Protein AF-A0A812Q969-F1 (afdb_monomer)

Secondary structure (DSSP, 8-state):
---HHHHHHHHHHHTTTS-HHHHHHHHHHHHTTTSHHHHHHHHHHHHHHT-TT-GGGTGGGTSPPP-----HHHHHHHHHHHHHHHHHHHHHHHH-HHHHHHHHHHHHHHHT-SSHHHHHHHHHHHHHHHHHHHHHS-HHHHHHHHHHHHHHHHHS-HHHHHHHHHHHTT--SS--GGGHHHHHHHHHHHTSTTS-HHHHHHHHHHHHHHHHH-GGGHHHHHHHHHHHHHHS-TTTHHHHHHHHHHHHHHHHHHHHHHHHHHHHHHHHHHHHHH-TTTSHHHHTTS--

pLDDT: mean 76.42, std 19.06, range [29.98, 97.56]

Mean predicted aligned error: 11.68 Å

Sequence (288 aa):
MVSLGDVFGLGNMMYSYLSAHECAAVRAACRDSHDYLHTKALVEYLITLMQLSRPEMCSAAGAPCANEGGDSYQLQAAEAGLRSFVYGIKVWHKAWPGAMVAVVERFRADSMHMQQAIAKNARRTLTILAGYCFKNASKSVRHLLVPDTLHWLQNGEEDLRVQVCEALSKCGRHLLGRFNNACVEALLEACGSNHSVPCRIQALKALKVFAAADLGFYHVLRPQLTELYDSCAREVAPVISRMIGELDWLKIERATAHSMAQSFFSNCEKILAADPLKACSHIELERV

Structure (mmCIF, N/CA/C/O backbone):
data_AF-A0A812Q969-F1
#
_entry.id   AF-A0A812Q969-F1
#
loop_
_atom_site.group_PDB
_atom_site.id
_atom_site.type_symbol
_atom_site.label_atom_id
_atom_site.label_alt_id
_atom_site.label_comp_id
_atom_site.label_asym_id
_atom_site.label_entity_id
_atom_site.label_seq_id
_atom_site.pdbx_PDB_ins_code
_atom_site.Cartn_x
_atom_site.Cartn_y
_atom_site.Cartn_z
_atom_site.occupancy
_atom_site.B_iso_or_equiv
_atom_site.auth_seq_id
_atom_site.auth_comp_id
_atom_site.auth_asym_id
_atom_site.auth_atom_id
_atom_site.pdbx_PDB_model_num
ATOM 1 N N . MET A 1 1 ? -14.185 13.544 -17.436 1.00 34.56 1 MET A N 1
ATOM 2 C CA . MET A 1 1 ? -13.456 13.407 -18.715 1.00 34.56 1 MET A CA 1
ATOM 3 C C . MET A 1 1 ? -11.993 13.706 -18.456 1.00 34.56 1 MET A C 1
ATOM 5 O O . MET A 1 1 ? -11.722 14.720 -17.831 1.00 34.56 1 MET A O 1
ATOM 9 N N . VAL A 1 2 ? -11.084 12.815 -18.854 1.00 39.09 2 VAL A N 1
ATOM 10 C CA . VAL A 1 2 ? -9.645 13.125 -18.931 1.00 39.09 2 VAL A CA 1
ATOM 11 C C . VAL A 1 2 ? -9.439 13.861 -20.252 1.00 39.09 2 VAL A C 1
ATOM 13 O O . VAL A 1 2 ? -9.970 13.411 -21.269 1.00 39.09 2 VAL A O 1
ATOM 16 N N . SER A 1 3 ? -8.766 15.011 -20.240 1.00 38.41 3 SER A N 1
ATOM 17 C CA . SER A 1 3 ? -8.513 15.761 -21.470 1.00 38.41 3 SER A CA 1
ATOM 18 C C . SER A 1 3 ? -7.441 15.037 -22.281 1.00 38.41 3 SER A C 1
ATOM 20 O O . SER A 1 3 ? -6.463 14.554 -21.716 1.00 38.41 3 SER A O 1
ATOM 22 N N . LEU A 1 4 ? -7.565 15.003 -23.610 1.00 39.91 4 LEU A N 1
ATOM 23 C CA . LEU A 1 4 ? -6.460 14.590 -24.487 1.00 39.91 4 LEU A CA 1
ATOM 24 C C . LEU A 1 4 ? -5.186 15.403 -24.187 1.00 39.91 4 LEU A C 1
ATOM 26 O O . LEU A 1 4 ? -4.084 14.872 -24.268 1.00 39.91 4 LEU A O 1
ATOM 30 N N . GLY A 1 5 ? -5.333 16.654 -23.733 1.00 41.19 5 GLY A N 1
ATOM 31 C CA . GLY A 1 5 ? -4.227 17.483 -23.252 1.00 41.19 5 GLY A CA 1
ATOM 32 C C . GLY A 1 5 ? -3.467 16.899 -22.054 1.00 41.19 5 GLY A C 1
ATOM 33 O O . GLY A 1 5 ? -2.268 17.133 -21.948 1.00 41.19 5 GLY A O 1
ATOM 34 N N . ASP A 1 6 ? -4.107 16.085 -21.207 1.00 46.03 6 ASP A N 1
ATOM 35 C CA . ASP A 1 6 ? -3.437 15.394 -20.095 1.00 46.03 6 ASP A CA 1
ATOM 36 C C . ASP A 1 6 ? -2.568 14.233 -20.610 1.00 46.03 6 ASP A C 1
ATOM 38 O O . ASP A 1 6 ? -1.499 13.961 -20.075 1.00 46.03 6 ASP A O 1
ATOM 42 N N . VAL A 1 7 ? -2.985 13.569 -21.694 1.00 46.53 7 VAL A N 1
ATOM 43 C CA . VAL A 1 7 ? -2.210 12.504 -22.356 1.00 46.53 7 VAL A CA 1
ATOM 44 C C . VAL A 1 7 ? -1.040 13.104 -23.148 1.00 46.53 7 VAL A C 1
ATOM 46 O O . VAL A 1 7 ? 0.094 12.646 -23.020 1.00 46.53 7 VAL A O 1
ATOM 49 N N . PHE A 1 8 ? -1.277 14.175 -23.913 1.00 47.75 8 PHE A N 1
ATOM 50 C CA . PHE A 1 8 ? -0.234 14.888 -24.666 1.00 47.75 8 PHE A CA 1
ATOM 51 C C . PHE A 1 8 ? 0.722 15.694 -23.768 1.00 47.75 8 PHE A C 1
ATOM 53 O O . PHE A 1 8 ? 1.862 15.964 -24.155 1.00 47.75 8 PHE A O 1
ATOM 60 N N . GLY A 1 9 ? 0.297 16.023 -22.544 1.00 49.44 9 GLY A N 1
ATOM 61 C CA . GLY A 1 9 ? 1.122 16.647 -21.513 1.00 49.44 9 GLY A CA 1
ATOM 62 C C . GLY A 1 9 ? 2.341 15.810 -21.116 1.00 49.44 9 GLY A C 1
ATOM 63 O O . GLY A 1 9 ? 3.373 16.393 -20.787 1.00 49.44 9 GLY A O 1
ATOM 64 N N . LEU A 1 10 ? 2.278 14.473 -21.237 1.00 51.22 10 LEU A N 1
ATOM 65 C CA . LEU A 1 10 ? 3.444 13.597 -21.045 1.00 51.22 10 LEU A CA 1
ATOM 66 C C . LEU A 1 10 ? 4.568 13.931 -22.022 1.00 51.22 10 LEU A C 1
ATOM 68 O O . LEU A 1 10 ? 5.704 14.120 -21.602 1.00 51.22 10 LEU A O 1
ATOM 72 N N . GLY A 1 11 ? 4.249 14.046 -23.315 1.00 49.84 11 GLY A N 1
ATOM 73 C CA . GLY A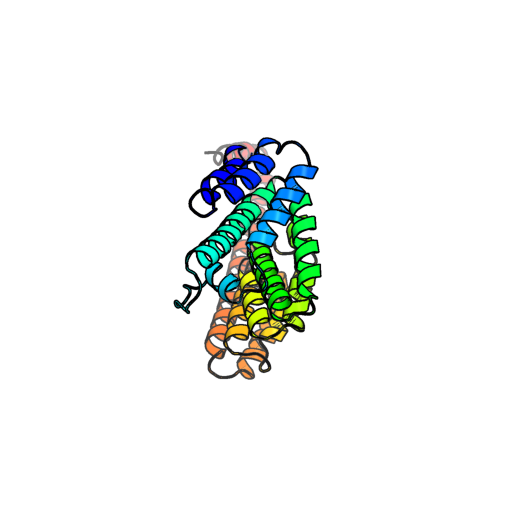 1 11 ? 5.242 14.375 -24.337 1.00 49.84 11 GLY A CA 1
ATOM 74 C C . GLY A 1 11 ? 5.909 15.721 -24.057 1.00 49.84 11 GLY A C 1
ATOM 75 O O . GLY A 1 11 ? 7.127 15.838 -24.161 1.00 49.84 11 GLY A O 1
ATOM 76 N N . ASN A 1 12 ? 5.124 16.708 -23.610 1.00 50.62 12 ASN A N 1
ATOM 77 C CA . ASN A 1 12 ? 5.631 18.028 -23.238 1.00 50.62 12 ASN A CA 1
ATOM 78 C C . ASN A 1 12 ? 6.518 18.013 -21.985 1.00 50.62 12 ASN A C 1
ATOM 80 O O . ASN A 1 12 ? 7.533 18.703 -21.957 1.00 50.62 12 ASN A O 1
ATOM 84 N N . MET A 1 13 ? 6.165 17.211 -20.978 1.00 51.50 13 MET A N 1
ATOM 85 C CA . MET A 1 13 ? 6.946 17.054 -19.746 1.00 51.50 13 MET A CA 1
ATOM 86 C C . MET A 1 13 ? 8.267 16.303 -19.986 1.00 51.50 13 MET A C 1
ATOM 88 O O . MET A 1 13 ? 9.247 16.541 -19.286 1.00 51.50 13 MET A O 1
ATOM 92 N N . MET A 1 14 ? 8.307 15.427 -20.992 1.00 46.66 14 MET A N 1
ATOM 93 C CA . MET A 1 14 ? 9.495 14.662 -21.373 1.00 46.66 14 MET A CA 1
ATOM 94 C C . MET A 1 14 ? 10.504 15.464 -22.210 1.00 46.66 14 MET A C 1
ATOM 96 O O . MET A 1 14 ? 11.697 15.176 -22.140 1.00 46.66 14 MET A O 1
ATOM 100 N N . TYR A 1 15 ? 10.078 16.485 -22.970 1.00 52.38 15 TYR A N 1
ATOM 101 C CA . TYR A 1 15 ? 10.975 17.219 -23.884 1.00 52.38 15 TYR A CA 1
ATOM 102 C C . TYR A 1 15 ? 12.162 17.901 -23.218 1.00 52.38 15 TYR A C 1
ATOM 104 O O . TYR A 1 15 ? 13.197 18.054 -23.855 1.00 52.38 15 TYR A O 1
ATOM 112 N N . SER A 1 16 ? 12.024 18.334 -21.968 1.00 44.81 16 SER A N 1
ATOM 113 C CA . SER A 1 16 ? 13.109 19.006 -21.249 1.00 44.81 16 SER A CA 1
ATOM 114 C C . SER A 1 16 ? 14.213 18.057 -20.781 1.00 44.81 16 SER A C 1
ATOM 116 O O . SER A 1 16 ? 15.227 18.532 -20.281 1.00 44.81 16 SER A O 1
ATOM 118 N N . TYR A 1 17 ? 14.024 16.741 -20.915 1.00 44.62 17 TYR A N 1
ATOM 119 C CA . TYR A 1 17 ? 14.891 15.740 -20.289 1.00 44.62 17 TYR A CA 1
ATOM 120 C C . TYR A 1 17 ? 15.289 14.575 -21.202 1.00 44.62 17 TYR A C 1
ATOM 122 O O . TYR A 1 17 ? 16.029 13.691 -20.780 1.00 44.62 17 TYR A O 1
ATOM 130 N N . LEU A 1 18 ? 14.790 14.554 -22.435 1.00 44.31 18 LEU A N 1
ATOM 131 C CA . LEU A 1 18 ? 15.124 13.553 -23.439 1.00 44.31 18 LEU A CA 1
ATOM 132 C C . LEU A 1 18 ? 16.049 14.160 -24.493 1.00 44.31 18 LEU A C 1
ATOM 134 O O . LEU A 1 18 ? 15.881 15.313 -24.894 1.00 44.31 18 LEU A O 1
ATOM 138 N N . SER A 1 19 ? 16.985 13.369 -25.012 1.00 50.47 19 SER A N 1
ATOM 139 C CA . SER A 1 19 ? 17.744 13.760 -26.200 1.00 50.47 19 SER A CA 1
ATOM 140 C C . SER A 1 19 ? 16.811 13.971 -27.403 1.00 50.47 19 SER A C 1
ATOM 142 O O . SER A 1 19 ? 15.683 13.469 -27.449 1.00 50.47 19 SER A O 1
ATOM 144 N N . ALA A 1 20 ? 17.269 14.700 -28.424 1.00 45.19 20 ALA A N 1
ATOM 145 C CA . ALA A 1 20 ? 16.462 14.984 -29.616 1.00 45.19 20 ALA A CA 1
ATOM 146 C C . ALA A 1 20 ? 15.946 13.708 -30.322 1.00 45.19 20 ALA A C 1
ATOM 148 O O . ALA A 1 20 ? 14.838 13.708 -30.860 1.00 45.19 20 ALA A O 1
ATOM 149 N N . HIS A 1 21 ? 16.711 12.609 -30.272 1.00 45.88 21 HIS A N 1
ATOM 150 C CA . HIS A 1 21 ? 16.315 11.310 -30.824 1.00 45.88 21 HIS A CA 1
ATOM 151 C C . HIS A 1 21 ? 15.217 10.637 -29.981 1.00 45.88 21 HIS A C 1
ATOM 153 O O . HIS A 1 21 ? 14.242 10.111 -30.523 1.00 45.88 21 HIS A O 1
ATOM 159 N N . GLU A 1 22 ? 15.345 10.669 -28.659 1.00 47.09 22 GLU A N 1
ATOM 160 C CA . GLU A 1 22 ? 14.367 10.115 -27.719 1.00 47.09 22 GLU A CA 1
ATOM 161 C C . GLU A 1 22 ? 13.042 10.890 -27.777 1.00 47.09 22 GLU A C 1
ATOM 163 O O . GLU A 1 22 ? 11.960 10.305 -27.844 1.00 47.09 22 GLU A O 1
ATOM 168 N N . CYS A 1 23 ? 13.124 12.217 -27.907 1.00 50.50 23 CYS A N 1
ATOM 169 C CA . CYS A 1 23 ? 11.979 13.087 -28.159 1.00 50.50 23 CYS A CA 1
ATOM 170 C C . CYS A 1 23 ? 11.228 12.721 -29.445 1.00 50.50 23 CYS A C 1
ATOM 172 O O . CYS A 1 23 ? 10.002 12.813 -29.478 1.00 50.50 23 CYS A O 1
ATOM 174 N N . ALA A 1 24 ? 11.937 12.341 -30.513 1.00 48.69 24 ALA A N 1
ATOM 175 C CA . ALA A 1 24 ? 11.324 11.973 -31.788 1.00 48.69 24 ALA A CA 1
ATOM 176 C C . ALA A 1 24 ? 10.555 10.645 -31.694 1.00 48.69 24 ALA A C 1
ATOM 178 O O . ALA A 1 24 ? 9.444 10.551 -32.215 1.00 48.69 24 ALA A O 1
ATOM 179 N N . ALA A 1 25 ? 11.095 9.660 -30.970 1.00 52.50 25 ALA A N 1
ATOM 180 C CA . ALA A 1 25 ? 10.427 8.382 -30.725 1.00 52.50 25 ALA A CA 1
ATOM 181 C C . ALA A 1 25 ? 9.169 8.548 -29.851 1.00 52.50 25 ALA A C 1
ATOM 183 O O . ALA A 1 25 ? 8.109 8.024 -30.193 1.00 52.50 25 ALA A O 1
ATOM 184 N N . VAL A 1 26 ? 9.244 9.355 -28.783 1.00 52.50 26 VAL A N 1
ATOM 185 C CA . VAL A 1 26 ? 8.075 9.699 -27.949 1.00 52.50 26 VAL A CA 1
ATOM 186 C C . VAL A 1 26 ? 7.038 10.489 -28.740 1.00 52.50 26 VAL A C 1
ATOM 188 O O . VAL A 1 26 ? 5.848 10.197 -28.657 1.00 52.50 26 VAL A O 1
ATOM 191 N N . ARG A 1 27 ? 7.466 11.466 -29.552 1.00 51.72 27 ARG A N 1
ATOM 192 C CA . ARG A 1 27 ? 6.581 12.218 -30.461 1.00 51.72 27 ARG A CA 1
ATOM 193 C C . ARG A 1 27 ? 5.828 11.300 -31.408 1.00 51.72 27 ARG A C 1
ATOM 195 O O . ARG A 1 27 ? 4.627 11.485 -31.577 1.00 51.72 27 ARG A O 1
ATOM 202 N N . ALA A 1 28 ? 6.532 10.354 -32.022 1.00 54.53 28 ALA A N 1
ATOM 203 C CA . ALA A 1 28 ? 5.946 9.398 -32.949 1.00 54.53 28 ALA A CA 1
ATOM 204 C C . ALA A 1 28 ? 4.932 8.491 -32.237 1.00 54.53 28 ALA A C 1
ATOM 206 O O . ALA A 1 28 ? 3.801 8.378 -32.692 1.00 54.53 28 ALA A O 1
ATOM 207 N N . ALA A 1 29 ? 5.281 7.940 -31.070 1.00 53.59 29 ALA A N 1
ATOM 208 C CA . ALA A 1 29 ? 4.379 7.084 -30.297 1.00 53.59 29 ALA A CA 1
ATOM 209 C C . ALA A 1 29 ? 3.139 7.825 -29.754 1.00 53.59 29 ALA A C 1
ATOM 211 O O . ALA A 1 29 ? 2.066 7.237 -29.643 1.00 53.59 29 ALA A O 1
ATOM 212 N N . CYS A 1 30 ? 3.263 9.115 -29.422 1.00 51.53 30 CYS A N 1
ATOM 213 C CA . CYS A 1 30 ? 2.156 9.920 -28.900 1.00 51.53 30 CYS A CA 1
ATOM 214 C C . CYS A 1 30 ? 1.230 10.483 -29.994 1.00 51.53 30 CYS A C 1
ATOM 216 O O . CYS A 1 30 ? 0.049 10.699 -29.712 1.00 51.53 30 CYS A O 1
ATOM 218 N N . ARG A 1 31 ? 1.728 10.738 -31.217 1.00 50.62 31 ARG A N 1
ATOM 219 C CA . ARG A 1 31 ? 0.932 11.315 -32.323 1.00 50.62 31 ARG A CA 1
ATOM 220 C C . ARG A 1 31 ? -0.234 10.426 -32.755 1.00 50.62 31 ARG A C 1
ATOM 222 O O . ARG A 1 31 ? -1.304 10.961 -33.019 1.00 50.62 31 ARG A O 1
ATOM 229 N N . ASP A 1 32 ? -0.055 9.109 -32.718 1.00 50.50 32 ASP A N 1
ATOM 230 C CA . ASP A 1 32 ? -1.024 8.136 -33.244 1.00 50.50 32 ASP A CA 1
ATOM 231 C C . ASP A 1 32 ? -1.818 7.426 -32.127 1.00 50.50 32 ASP A C 1
ATOM 233 O O . ASP A 1 32 ? -2.267 6.290 -32.261 1.00 50.50 32 ASP A O 1
ATOM 237 N N . SER A 1 33 ? -2.012 8.105 -30.990 1.00 49.19 33 SER A N 1
ATOM 238 C CA . SER A 1 33 ? -2.569 7.570 -29.730 1.00 49.19 33 SER A CA 1
ATOM 239 C C . SER A 1 33 ? -4.035 7.091 -29.771 1.00 49.19 33 SER A C 1
ATOM 241 O O . SER A 1 33 ? -4.619 6.803 -28.724 1.00 49.19 33 SER A O 1
ATOM 243 N N . HIS A 1 34 ? -4.623 6.958 -30.962 1.00 46.78 34 HIS A N 1
ATOM 244 C CA . HIS A 1 34 ? -5.925 6.329 -31.172 1.00 46.78 34 HIS A CA 1
ATOM 245 C C . HIS A 1 34 ? -5.851 4.795 -31.281 1.00 46.78 34 HIS A C 1
ATOM 247 O O . HIS A 1 34 ? -6.854 4.146 -30.985 1.00 46.78 34 HIS A O 1
ATOM 253 N N . ASP A 1 35 ? -4.683 4.211 -31.592 1.00 51.31 35 ASP A N 1
ATOM 254 C CA . ASP A 1 35 ? -4.527 2.755 -31.722 1.00 51.31 35 ASP A CA 1
ATOM 255 C C . ASP A 1 35 ? -3.804 2.100 -30.530 1.00 51.31 35 ASP A C 1
ATOM 257 O O . ASP A 1 35 ? -2.743 2.532 -30.071 1.00 51.31 35 ASP A O 1
ATOM 261 N N . TYR A 1 36 ? -4.356 0.969 -30.076 1.00 49.16 36 TYR A N 1
ATOM 262 C CA . TYR A 1 36 ? -3.865 0.131 -28.968 1.00 49.16 36 TYR A CA 1
ATOM 263 C C . TYR A 1 36 ? -2.378 -0.270 -29.098 1.00 49.16 36 TYR A C 1
ATOM 265 O O . TYR A 1 36 ? -1.679 -0.439 -28.095 1.00 49.16 36 TYR A O 1
ATOM 273 N N . LEU A 1 37 ? -1.874 -0.388 -30.333 1.00 46.31 37 LEU A N 1
ATOM 274 C CA . LEU A 1 37 ? -0.495 -0.780 -30.635 1.00 46.31 37 LEU A CA 1
ATOM 275 C C . LEU A 1 37 ? 0.532 0.287 -30.201 1.00 46.31 37 LEU A C 1
ATOM 277 O O . LEU A 1 37 ? 1.590 -0.054 -29.668 1.00 46.31 37 LEU A O 1
ATOM 281 N N . HIS A 1 38 ? 0.207 1.576 -30.358 1.00 59.03 38 HIS A N 1
ATOM 282 C CA . HIS A 1 38 ? 1.107 2.685 -30.012 1.00 59.03 38 HIS A CA 1
ATOM 283 C C . HIS A 1 38 ? 1.212 2.896 -28.498 1.00 59.03 38 HIS A C 1
ATOM 285 O O . HIS A 1 38 ? 2.269 3.266 -27.987 1.00 59.03 38 HIS A O 1
ATOM 291 N N . THR A 1 39 ? 0.151 2.578 -27.750 1.00 58.66 39 THR A N 1
ATOM 292 C CA . THR A 1 39 ? 0.150 2.656 -26.283 1.00 58.66 39 THR A CA 1
ATOM 293 C C . THR A 1 39 ? 1.093 1.634 -25.654 1.00 58.66 39 THR A C 1
ATOM 295 O O . THR A 1 39 ? 1.824 1.969 -24.722 1.00 58.66 39 THR A O 1
ATOM 298 N N . LYS A 1 40 ? 1.117 0.399 -26.170 1.00 63.44 40 LYS A N 1
ATOM 299 C CA . LYS A 1 40 ? 2.041 -0.638 -25.693 1.00 63.44 40 LYS A CA 1
ATOM 300 C C . LYS A 1 40 ? 3.496 -0.234 -25.942 1.00 63.44 40 LYS A C 1
ATOM 302 O O . LYS A 1 40 ? 4.300 -0.296 -25.018 1.00 63.44 40 LYS A O 1
ATOM 307 N N . ALA A 1 41 ? 3.799 0.263 -27.141 1.00 63.78 41 ALA A N 1
ATOM 308 C CA . ALA A 1 41 ? 5.135 0.742 -27.490 1.00 63.78 41 ALA A CA 1
ATOM 309 C C . ALA A 1 41 ? 5.584 1.927 -26.614 1.00 63.78 41 ALA A C 1
ATOM 311 O O . ALA A 1 41 ? 6.725 1.958 -26.162 1.00 63.78 41 ALA A O 1
ATOM 312 N N . LEU A 1 42 ? 4.686 2.874 -26.311 1.00 66.12 42 LEU A N 1
ATOM 313 C CA . LEU A 1 42 ? 4.984 3.992 -25.410 1.00 66.12 42 LEU A CA 1
ATOM 314 C C . LEU A 1 42 ? 5.278 3.514 -23.981 1.00 66.12 42 LEU A C 1
ATOM 316 O O . LEU A 1 42 ? 6.235 3.974 -23.362 1.00 66.12 42 LEU A O 1
ATOM 320 N N . VAL A 1 43 ? 4.473 2.589 -23.456 1.00 66.88 43 VAL A N 1
ATOM 321 C CA . VAL A 1 43 ? 4.699 1.990 -22.134 1.00 66.88 43 VAL A CA 1
ATOM 322 C C . VAL A 1 43 ? 6.044 1.260 -22.091 1.00 66.88 43 VAL A C 1
ATOM 324 O O . VAL A 1 43 ? 6.826 1.484 -21.170 1.00 66.88 43 VAL A O 1
ATOM 327 N N . GLU A 1 44 ? 6.343 0.428 -23.089 1.00 68.44 44 GLU A N 1
ATOM 328 C CA . GLU A 1 44 ? 7.614 -0.303 -23.187 1.00 68.44 44 GLU A CA 1
ATOM 329 C C . GLU A 1 44 ? 8.817 0.643 -23.274 1.00 68.44 44 GLU A C 1
ATOM 331 O O . GLU A 1 44 ? 9.835 0.436 -22.606 1.00 68.44 44 GLU A O 1
ATOM 336 N N . TYR A 1 45 ? 8.679 1.719 -24.044 1.00 68.00 45 TYR A N 1
ATOM 337 C CA . TYR A 1 45 ? 9.694 2.753 -24.162 1.00 68.00 45 TYR A CA 1
ATOM 338 C C . TYR A 1 45 ? 9.944 3.471 -22.827 1.00 68.00 45 TYR A C 1
ATOM 340 O O . TYR A 1 45 ? 11.092 3.608 -22.406 1.00 68.00 45 TYR A O 1
ATOM 348 N N . LEU A 1 46 ? 8.885 3.860 -22.109 1.00 67.56 46 LEU A N 1
ATOM 349 C CA . LEU A 1 46 ? 9.002 4.479 -20.784 1.00 67.56 46 LEU A CA 1
ATOM 350 C C . LEU A 1 46 ? 9.668 3.545 -19.767 1.00 67.56 46 LEU A C 1
ATOM 352 O O . LEU A 1 46 ? 10.527 3.986 -19.009 1.00 67.56 46 LEU A O 1
ATOM 356 N N . ILE A 1 47 ? 9.326 2.254 -19.781 1.00 70.19 47 ILE A N 1
ATOM 357 C CA . ILE A 1 47 ? 9.962 1.248 -18.917 1.00 70.19 47 ILE A CA 1
ATOM 358 C C . ILE A 1 47 ? 11.448 1.088 -19.268 1.00 70.19 47 ILE A C 1
ATOM 360 O O . ILE A 1 47 ? 12.282 0.940 -18.378 1.00 70.19 47 ILE A O 1
ATOM 364 N N . THR A 1 48 ? 11.806 1.175 -20.548 1.00 71.50 48 THR A N 1
ATOM 365 C CA . THR A 1 48 ? 13.208 1.121 -20.985 1.00 71.50 48 THR A CA 1
ATOM 366 C C . THR A 1 48 ? 13.990 2.347 -20.509 1.00 71.50 48 THR A C 1
ATOM 368 O O . THR A 1 48 ? 15.107 2.209 -20.008 1.00 71.50 48 THR A O 1
ATOM 371 N N . LEU A 1 49 ? 13.390 3.539 -20.581 1.00 66.25 49 LEU A N 1
ATOM 372 C CA . LEU A 1 49 ? 13.987 4.768 -20.047 1.00 66.25 49 LEU A CA 1
ATOM 373 C C . LEU A 1 49 ? 14.181 4.729 -18.528 1.00 66.25 49 LEU A C 1
ATOM 375 O O . LEU A 1 49 ? 15.106 5.353 -18.017 1.00 66.25 49 LEU A O 1
ATOM 379 N N . MET A 1 50 ? 13.359 3.963 -17.808 1.00 69.25 50 MET A N 1
ATOM 380 C CA . MET A 1 50 ? 13.532 3.726 -16.376 1.00 69.25 50 MET A CA 1
ATOM 381 C C . MET A 1 50 ? 14.747 2.850 -16.032 1.00 69.25 50 MET A C 1
ATOM 383 O O . MET A 1 50 ? 14.939 2.586 -14.858 1.00 69.25 50 MET A O 1
ATOM 387 N N . GLN A 1 51 ? 15.530 2.339 -16.991 1.00 73.19 51 GLN A N 1
ATOM 388 C CA . GLN A 1 51 ? 16.839 1.696 -16.759 1.00 73.19 51 GLN A CA 1
ATOM 389 C C . GLN A 1 51 ? 16.944 0.901 -15.435 1.00 73.19 51 GLN A C 1
ATOM 391 O O . GLN A 1 51 ? 17.779 1.198 -14.581 1.00 73.19 51 GLN A O 1
ATOM 396 N N . LEU A 1 52 ? 16.081 -0.110 -15.243 1.00 76.50 52 LEU A N 1
ATOM 397 C CA . LEU A 1 52 ? 15.888 -0.792 -13.947 1.00 76.50 52 LEU A CA 1
ATOM 398 C C . LEU A 1 52 ? 17.146 -1.450 -13.365 1.00 76.50 52 LEU A C 1
ATOM 400 O O . LEU A 1 52 ? 17.154 -1.825 -12.197 1.00 76.50 52 LEU A O 1
ATOM 404 N N . SER A 1 53 ? 18.211 -1.598 -14.148 1.00 76.69 53 SER A N 1
ATOM 405 C CA . SER A 1 53 ? 19.515 -2.055 -13.670 1.00 76.69 53 SER A CA 1
ATOM 406 C C . SER A 1 53 ? 20.226 -1.042 -12.766 1.00 76.69 53 SER A C 1
ATOM 408 O O . SER A 1 53 ? 21.169 -1.423 -12.075 1.00 76.69 53 SER A O 1
ATOM 410 N N . ARG A 1 54 ? 19.790 0.223 -12.743 1.00 70.62 54 ARG A N 1
ATOM 411 C CA . ARG A 1 54 ? 20.458 1.307 -12.016 1.00 70.62 54 ARG A CA 1
ATOM 412 C C . ARG A 1 54 ? 19.940 1.494 -10.588 1.00 70.62 54 ARG A C 1
ATOM 414 O O . ARG A 1 54 ? 18.726 1.562 -10.389 1.00 70.62 54 ARG A O 1
ATOM 421 N N . PRO A 1 55 ? 20.816 1.609 -9.579 1.00 59.41 55 PRO A N 1
ATOM 422 C CA . PRO A 1 55 ? 20.399 1.770 -8.186 1.00 59.41 55 PRO A CA 1
ATOM 423 C C . PRO A 1 55 ? 19.710 3.119 -7.903 1.00 59.41 55 PRO A C 1
ATOM 425 O O . PRO A 1 55 ? 18.835 3.181 -7.038 1.00 59.41 55 PRO A O 1
ATOM 428 N N . GLU A 1 56 ? 20.025 4.176 -8.659 1.00 56.84 56 GLU A N 1
ATOM 429 C CA . GLU A 1 56 ? 19.530 5.548 -8.439 1.00 56.84 56 GLU A CA 1
ATOM 430 C C . GLU A 1 56 ? 18.070 5.751 -8.882 1.00 56.84 56 GLU A C 1
ATOM 432 O O . GLU A 1 56 ? 17.437 6.761 -8.556 1.00 56.84 56 GLU A O 1
ATOM 437 N N . MET A 1 57 ? 17.505 4.767 -9.586 1.00 60.00 57 MET A N 1
ATOM 438 C CA . MET A 1 57 ? 16.148 4.808 -10.130 1.00 60.00 57 MET A CA 1
ATOM 439 C C . MET A 1 57 ? 15.058 4.975 -9.075 1.00 60.00 57 MET A C 1
ATOM 441 O O . MET A 1 57 ? 14.037 5.603 -9.337 1.00 60.00 57 MET A O 1
ATOM 445 N N . CYS A 1 58 ? 15.240 4.418 -7.879 1.00 50.03 58 CYS A N 1
ATOM 446 C CA . CYS A 1 58 ? 14.213 4.488 -6.837 1.00 50.03 58 CYS A CA 1
ATOM 447 C C . CYS A 1 58 ? 14.348 5.716 -5.934 1.00 50.03 58 CYS A C 1
ATOM 449 O O . CYS A 1 58 ? 13.350 6.143 -5.355 1.00 50.03 58 CYS A O 1
ATOM 451 N N . SER A 1 59 ? 15.538 6.307 -5.820 1.00 46.12 59 SER A N 1
ATOM 452 C CA . SER A 1 59 ? 15.720 7.552 -5.072 1.00 46.12 59 SER A CA 1
ATOM 453 C C . SER A 1 59 ? 14.934 8.687 -5.742 1.00 46.12 59 SER A C 1
ATOM 455 O O . SER A 1 59 ? 14.113 9.321 -5.086 1.00 46.12 59 SER A O 1
ATOM 457 N N . ALA A 1 60 ? 14.958 8.795 -7.072 1.00 43.75 60 ALA A N 1
ATOM 458 C CA . ALA A 1 60 ? 14.151 9.766 -7.823 1.00 43.75 60 ALA A CA 1
ATOM 459 C C . ALA A 1 60 ? 12.611 9.670 -7.623 1.00 43.75 60 ALA A C 1
ATOM 461 O O . ALA A 1 60 ? 11.896 10.632 -7.909 1.00 43.75 60 ALA A O 1
ATOM 462 N N . ALA A 1 61 ? 12.074 8.547 -7.122 1.00 39.50 61 ALA A N 1
ATOM 463 C CA . ALA A 1 61 ? 10.634 8.355 -6.887 1.00 39.50 61 ALA A CA 1
ATOM 464 C C . ALA A 1 61 ? 10.136 8.819 -5.504 1.00 39.50 61 ALA A C 1
ATOM 466 O O . ALA A 1 61 ? 8.923 8.810 -5.272 1.00 39.50 61 ALA A O 1
ATOM 467 N N . GLY A 1 62 ? 11.021 9.217 -4.581 1.00 38.09 62 GLY A N 1
ATOM 468 C CA . GLY A 1 62 ? 10.587 9.592 -3.229 1.00 38.09 62 GLY A CA 1
ATOM 469 C C . GLY A 1 62 ? 11.655 10.010 -2.214 1.00 38.09 62 GLY A C 1
ATOM 470 O O . GLY A 1 62 ? 11.286 10.306 -1.080 1.00 38.09 62 GLY A O 1
ATOM 471 N N . ALA A 1 63 ? 12.939 10.077 -2.570 1.00 32.47 63 ALA A N 1
ATOM 472 C CA . ALA A 1 63 ? 14.001 10.572 -1.693 1.00 32.47 63 ALA A CA 1
ATOM 473 C C . ALA A 1 63 ? 14.975 11.467 -2.482 1.00 32.47 63 ALA A C 1
ATOM 475 O O . ALA A 1 63 ? 15.329 11.129 -3.607 1.00 32.47 63 ALA A O 1
ATOM 476 N N . PRO A 1 64 ? 15.445 12.605 -1.945 1.00 29.98 64 PRO A N 1
ATOM 477 C CA . PRO A 1 64 ? 16.486 13.372 -2.621 1.00 29.98 64 PRO A CA 1
ATOM 478 C C . PRO A 1 64 ? 17.706 12.461 -2.816 1.00 29.98 64 PRO A C 1
ATOM 480 O O . PRO A 1 64 ? 18.245 11.943 -1.838 1.00 29.98 64 PRO A O 1
ATOM 483 N N . CYS A 1 65 ? 18.110 12.219 -4.068 1.00 35.56 65 CYS A N 1
ATOM 484 C CA . CYS A 1 65 ? 19.374 11.546 -4.353 1.00 35.56 65 CYS A CA 1
ATOM 485 C C . CYS A 1 65 ? 20.489 12.331 -3.652 1.00 35.56 65 CYS A C 1
ATOM 487 O O . CYS A 1 65 ? 20.703 13.507 -3.952 1.00 35.56 65 CYS A O 1
ATOM 489 N N . ALA A 1 66 ? 21.204 11.688 -2.730 1.00 33.06 66 ALA A N 1
ATOM 490 C CA . ALA A 1 66 ? 22.553 12.118 -2.414 1.00 33.06 66 ALA A CA 1
ATOM 491 C C . ALA A 1 66 ? 23.384 11.872 -3.678 1.00 33.06 66 ALA A C 1
ATOM 493 O O . ALA A 1 66 ? 23.379 10.772 -4.224 1.00 33.06 66 ALA A O 1
ATOM 494 N N . ASN A 1 67 ? 23.991 12.937 -4.192 1.00 37.41 67 ASN A N 1
ATOM 495 C CA . ASN A 1 67 ? 24.779 12.935 -5.416 1.00 37.41 67 ASN A CA 1
ATOM 496 C C . ASN A 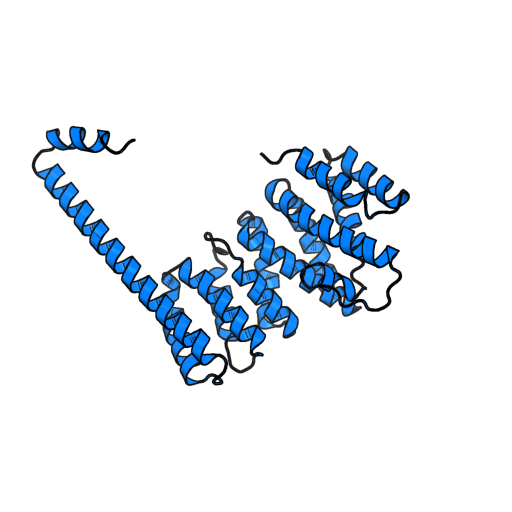1 67 ? 25.934 11.927 -5.320 1.00 37.41 67 ASN A C 1
ATOM 498 O O . ASN A 1 67 ? 26.980 12.251 -4.763 1.00 37.41 67 ASN A O 1
ATOM 502 N N . GLU A 1 68 ? 25.777 10.748 -5.912 1.00 37.28 68 GLU A N 1
ATOM 503 C CA . GLU A 1 68 ? 26.888 9.841 -6.188 1.00 37.28 68 GLU A CA 1
ATOM 504 C C . GLU A 1 68 ? 27.080 9.727 -7.706 1.00 37.28 68 GLU A C 1
ATOM 506 O O . GLU A 1 68 ? 26.339 9.049 -8.407 1.00 37.28 68 GLU A O 1
ATOM 511 N N . GLY A 1 69 ? 28.055 10.485 -8.217 1.00 38.75 69 GLY A N 1
ATOM 512 C CA . GLY A 1 69 ? 28.993 10.088 -9.279 1.00 38.75 69 GLY A CA 1
ATOM 513 C C . GLY A 1 69 ? 28.520 9.595 -10.656 1.00 38.75 69 GLY A C 1
ATOM 514 O O . GLY A 1 69 ? 29.381 9.178 -11.424 1.00 38.75 69 GLY A O 1
ATOM 515 N N . GLY A 1 70 ? 27.233 9.610 -11.006 1.00 43.91 70 GLY A N 1
ATOM 516 C CA . GLY A 1 70 ? 26.759 9.188 -12.333 1.00 43.91 70 GLY A CA 1
ATOM 517 C C . GLY A 1 70 ? 26.889 10.269 -13.418 1.00 43.91 70 GLY A C 1
ATOM 518 O O . GLY A 1 70 ? 26.686 11.452 -13.143 1.00 43.91 70 GLY A O 1
ATOM 519 N N . ASP A 1 71 ? 27.165 9.865 -14.667 1.00 50.75 71 ASP A N 1
ATOM 520 C CA . ASP A 1 71 ? 27.123 10.745 -15.849 1.00 50.75 71 ASP A CA 1
ATOM 521 C C . ASP A 1 71 ? 25.789 11.514 -15.898 1.00 50.75 71 ASP A C 1
ATOM 523 O O . ASP A 1 71 ? 24.712 10.922 -16.048 1.00 50.75 71 ASP A O 1
ATOM 527 N N . SER A 1 72 ? 25.858 12.844 -15.756 1.00 54.41 72 SER A N 1
ATOM 528 C CA . SER A 1 72 ? 24.702 13.675 -15.377 1.00 54.41 72 SER A CA 1
ATOM 529 C C . SER A 1 72 ? 23.521 13.593 -16.352 1.00 54.41 72 SER A C 1
ATOM 531 O O . SER A 1 72 ? 22.371 13.696 -15.931 1.00 54.41 72 SER A O 1
ATOM 533 N N . TYR A 1 73 ? 23.779 13.326 -17.635 1.00 51.44 73 TYR A N 1
ATOM 534 C CA . TYR A 1 73 ? 22.748 13.209 -18.669 1.00 51.44 73 TYR A CA 1
ATOM 535 C C . TYR A 1 73 ? 21.910 11.932 -18.555 1.00 51.44 73 TYR A C 1
ATOM 537 O O . TYR A 1 73 ? 20.695 11.962 -18.735 1.00 51.44 73 TYR A O 1
ATOM 545 N N . GLN A 1 74 ? 22.534 10.798 -18.234 1.00 52.41 74 GLN A N 1
ATOM 546 C CA . GLN A 1 74 ? 21.811 9.528 -18.142 1.00 52.41 74 GLN A CA 1
ATOM 547 C C . GLN A 1 74 ? 20.997 9.443 -16.844 1.00 52.41 74 GLN A C 1
ATOM 549 O O . GLN A 1 74 ? 19.923 8.845 -16.830 1.00 52.41 74 GLN A O 1
ATOM 554 N N . LEU A 1 75 ? 21.472 10.089 -15.773 1.00 56.19 75 LEU A N 1
ATOM 555 C CA . LEU A 1 75 ? 20.729 10.228 -14.519 1.00 56.19 75 LEU A CA 1
ATOM 556 C C . LEU A 1 75 ? 19.459 11.082 -14.704 1.00 56.19 75 LEU A C 1
ATOM 558 O O . LEU A 1 75 ? 18.395 10.737 -14.191 1.00 56.19 75 LEU A O 1
ATOM 562 N N . GLN A 1 76 ? 19.548 12.154 -15.500 1.00 59.91 76 GLN A N 1
ATOM 563 C CA . GLN A 1 76 ? 18.404 13.001 -15.854 1.00 59.91 76 GLN A CA 1
ATOM 564 C C . GLN A 1 76 ? 17.361 12.258 -16.701 1.00 59.91 76 GLN A C 1
ATOM 566 O O . GLN A 1 76 ? 16.164 12.390 -16.443 1.00 59.91 76 GLN A O 1
ATOM 571 N N . ALA A 1 77 ? 17.793 11.443 -17.669 1.00 58.25 77 ALA A N 1
ATOM 572 C CA . ALA A 1 77 ? 16.890 10.636 -18.494 1.00 58.25 77 ALA A CA 1
ATOM 573 C C . ALA A 1 77 ? 16.136 9.579 -17.664 1.00 58.25 77 ALA A C 1
ATOM 575 O O . ALA A 1 77 ? 14.925 9.415 -17.814 1.00 58.25 77 ALA A O 1
ATOM 576 N N . ALA A 1 78 ? 16.836 8.917 -16.739 1.00 60.41 78 ALA A N 1
ATOM 577 C CA . ALA A 1 78 ? 16.274 7.967 -15.782 1.00 60.41 78 ALA A CA 1
ATOM 578 C C . ALA A 1 78 ? 15.217 8.612 -14.859 1.00 60.41 78 ALA A C 1
ATOM 580 O O . ALA A 1 78 ? 14.091 8.116 -14.735 1.00 60.41 78 ALA A O 1
ATOM 581 N N . GLU A 1 79 ? 15.538 9.765 -14.262 1.00 62.94 79 GLU A N 1
ATOM 582 C CA . GLU A 1 79 ? 14.605 10.529 -13.426 1.00 62.94 79 GLU A CA 1
ATOM 583 C C . GLU A 1 79 ? 13.376 11.001 -14.219 1.00 62.94 79 GLU A C 1
ATOM 585 O O . GLU A 1 79 ? 12.238 10.896 -13.750 1.00 62.94 79 GLU A O 1
ATOM 590 N N . ALA A 1 80 ? 13.576 11.489 -15.441 1.00 62.31 80 ALA A N 1
ATOM 591 C CA . ALA A 1 80 ? 12.487 11.926 -16.299 1.00 62.31 80 ALA A CA 1
ATOM 592 C C . ALA A 1 80 ? 11.604 10.770 -16.768 1.00 62.31 80 ALA A C 1
ATOM 594 O O . ALA A 1 80 ? 10.379 10.916 -16.781 1.00 62.31 80 ALA A O 1
ATOM 595 N N . GLY A 1 81 ? 12.194 9.618 -17.096 1.00 62.59 81 GLY A N 1
ATOM 596 C CA . GLY A 1 81 ? 11.471 8.389 -17.410 1.00 62.59 81 GLY A CA 1
ATOM 597 C C . GLY A 1 81 ? 10.556 7.980 -16.260 1.00 62.59 81 GLY A C 1
ATOM 598 O O . GLY A 1 81 ? 9.363 7.765 -16.465 1.00 62.59 81 GLY A O 1
ATOM 599 N N . LEU A 1 82 ? 11.070 7.993 -15.028 1.00 65.00 82 LEU A N 1
ATOM 600 C CA . LEU A 1 82 ? 10.296 7.684 -13.827 1.00 65.00 82 LEU A CA 1
ATOM 601 C C . LEU A 1 82 ? 9.184 8.702 -13.548 1.00 65.00 82 LEU A C 1
ATOM 603 O O . LEU A 1 82 ? 8.046 8.310 -13.293 1.00 65.00 82 LEU A O 1
ATOM 607 N N . ARG A 1 83 ? 9.473 10.007 -13.612 1.00 65.00 83 ARG A N 1
ATOM 608 C CA . ARG A 1 83 ? 8.459 11.060 -13.415 1.00 65.00 83 ARG A CA 1
ATOM 609 C C . ARG A 1 83 ? 7.346 10.959 -14.453 1.00 65.00 83 ARG A C 1
ATOM 611 O O . ARG A 1 83 ? 6.168 11.053 -14.104 1.00 65.00 83 ARG A O 1
ATOM 618 N N . SER A 1 84 ? 7.716 10.716 -15.706 1.00 64.88 84 SER A N 1
ATOM 619 C CA . SER A 1 84 ? 6.780 10.558 -16.820 1.00 64.88 84 SER A CA 1
ATOM 620 C C . SER A 1 84 ? 5.963 9.286 -16.675 1.00 64.88 84 SER A C 1
ATOM 622 O O . SER A 1 84 ? 4.756 9.316 -16.875 1.00 64.88 84 SER A O 1
ATOM 624 N N . PHE A 1 85 ? 6.578 8.193 -16.227 1.00 68.81 85 PHE A N 1
ATOM 625 C CA . PHE A 1 85 ? 5.880 6.958 -15.897 1.00 68.81 85 PHE A CA 1
ATOM 626 C C . PHE A 1 85 ? 4.875 7.163 -14.751 1.00 68.81 85 PHE A C 1
ATOM 628 O O . PHE A 1 85 ? 3.707 6.804 -14.881 1.00 68.81 85 PHE A O 1
ATOM 635 N N . VAL A 1 86 ? 5.272 7.829 -13.660 1.00 68.56 86 VAL A N 1
ATOM 636 C CA . VAL A 1 86 ? 4.382 8.155 -12.530 1.00 68.56 86 VAL A CA 1
ATOM 637 C C . VAL A 1 86 ? 3.241 9.079 -12.955 1.00 68.56 86 VAL A C 1
ATOM 639 O O . VAL A 1 86 ? 2.110 8.906 -12.498 1.00 68.56 86 VAL A O 1
ATOM 642 N N . TYR A 1 87 ? 3.499 10.051 -13.831 1.00 68.50 87 TYR A N 1
ATOM 643 C CA . TYR A 1 87 ? 2.448 10.888 -14.404 1.00 68.50 87 TYR A CA 1
ATOM 644 C C . TYR A 1 87 ? 1.520 10.072 -15.319 1.00 68.50 87 TYR A C 1
ATOM 646 O O . TYR A 1 87 ? 0.300 10.164 -15.187 1.00 68.50 87 TYR A O 1
ATOM 654 N N . GLY A 1 88 ? 2.089 9.209 -16.164 1.00 67.62 88 GLY A N 1
ATOM 655 C CA . GLY A 1 88 ? 1.379 8.262 -17.022 1.00 67.62 88 GLY A CA 1
ATOM 656 C C . GLY A 1 88 ? 0.408 7.400 -16.233 1.00 67.62 88 GLY A C 1
ATOM 657 O O . GLY A 1 88 ? -0.766 7.339 -16.581 1.00 67.62 88 GLY A O 1
ATOM 658 N N . ILE A 1 89 ? 0.835 6.858 -15.090 1.00 71.56 89 ILE A N 1
ATOM 659 C CA . ILE A 1 89 ? -0.027 6.097 -14.177 1.00 71.56 89 ILE A CA 1
ATOM 660 C C . ILE A 1 89 ? -1.303 6.874 -13.833 1.00 71.56 89 ILE A C 1
ATOM 662 O O . ILE A 1 89 ? -2.387 6.296 -13.925 1.00 71.56 89 ILE A O 1
ATOM 666 N N . LYS A 1 90 ? -1.198 8.171 -13.483 1.00 71.00 90 LYS A N 1
ATOM 667 C CA . LYS A 1 90 ? -2.345 9.034 -13.110 1.00 71.00 90 LYS A CA 1
ATOM 668 C C . LYS A 1 90 ? -3.409 9.111 -14.203 1.00 71.00 90 LYS A C 1
ATOM 670 O O . LYS A 1 90 ? -4.595 9.272 -13.913 1.00 71.00 90 LYS A O 1
ATOM 675 N N . VAL A 1 91 ? -2.966 9.019 -15.450 1.00 70.75 91 VAL A N 1
ATOM 676 C CA . VAL A 1 91 ? -3.798 9.114 -16.645 1.00 70.75 91 VAL A CA 1
ATOM 677 C C . VAL A 1 91 ? -4.322 7.728 -17.029 1.00 70.75 91 VAL A C 1
ATOM 679 O O . VAL A 1 91 ? -5.533 7.535 -17.164 1.00 70.75 91 VAL A O 1
ATOM 682 N N . TRP A 1 92 ? -3.435 6.736 -17.124 1.00 73.25 92 TRP A N 1
ATOM 683 C CA . TRP A 1 92 ? -3.743 5.388 -17.599 1.00 73.25 92 TRP A CA 1
ATOM 684 C C . TRP A 1 92 ? -4.746 4.666 -16.711 1.00 73.25 92 TRP A C 1
ATOM 686 O O . TRP A 1 92 ? -5.669 4.048 -17.227 1.00 73.25 92 TRP A O 1
ATOM 696 N N . HIS A 1 93 ? -4.666 4.792 -15.385 1.00 75.56 93 HIS A N 1
ATOM 697 C CA . HIS A 1 93 ? -5.608 4.076 -14.522 1.00 75.56 93 HIS A CA 1
ATOM 698 C C . HIS A 1 93 ? -7.071 4.541 -14.689 1.00 75.56 93 HIS A C 1
ATOM 700 O O . HIS A 1 93 ? -7.987 3.826 -14.275 1.00 75.56 93 HIS A O 1
ATOM 706 N N . LYS A 1 94 ? -7.298 5.750 -15.230 1.00 72.38 94 LYS A N 1
ATOM 707 C CA . LYS A 1 94 ? -8.635 6.308 -15.498 1.00 72.38 94 LYS A CA 1
ATOM 708 C C . LYS A 1 94 ? -9.046 6.110 -16.945 1.00 72.38 94 LYS A C 1
ATOM 710 O O . LYS A 1 94 ? -10.160 5.671 -17.200 1.00 72.38 94 LYS A O 1
ATOM 715 N N . ALA A 1 95 ? -8.162 6.480 -17.867 1.00 69.31 95 ALA A N 1
ATOM 716 C CA . ALA A 1 95 ? -8.456 6.477 -19.289 1.00 69.31 95 ALA A CA 1
ATOM 717 C C . ALA A 1 95 ? -8.299 5.075 -19.891 1.00 69.31 95 ALA A C 1
ATOM 719 O O . ALA A 1 95 ? -9.156 4.654 -20.660 1.00 69.31 95 ALA A O 1
ATOM 720 N N . TRP A 1 96 ? -7.254 4.334 -19.502 1.00 72.31 96 TRP A N 1
ATOM 721 C CA . TRP A 1 96 ? -6.826 3.086 -20.147 1.00 72.31 96 TRP A CA 1
ATOM 722 C C . TRP A 1 96 ? -6.435 1.981 -19.143 1.00 72.31 96 TRP A C 1
ATOM 724 O O . TRP A 1 96 ? -5.264 1.599 -19.055 1.00 72.31 96 TRP A O 1
ATOM 734 N N . PRO A 1 97 ? -7.394 1.394 -18.402 1.00 72.25 97 PRO A N 1
ATOM 735 C CA . PRO A 1 97 ? -7.099 0.337 -17.431 1.00 72.25 97 PRO A CA 1
ATOM 736 C C . PRO A 1 97 ? -6.364 -0.881 -18.018 1.00 72.25 97 PRO A C 1
ATOM 738 O O . PRO A 1 97 ? -5.616 -1.536 -17.301 1.00 72.25 97 PRO A O 1
ATOM 741 N N . GLY A 1 98 ? -6.529 -1.174 -19.315 1.00 74.62 98 GLY A N 1
ATOM 742 C CA . GLY A 1 98 ? -5.801 -2.251 -19.998 1.00 74.62 98 GLY A CA 1
ATOM 743 C C . GLY A 1 98 ? -4.288 -2.012 -20.094 1.00 74.62 98 GLY A C 1
ATOM 744 O O . GLY A 1 98 ? -3.518 -2.960 -19.972 1.00 74.62 98 GLY A O 1
ATOM 745 N N . ALA A 1 99 ? -3.844 -0.756 -20.215 1.00 74.62 99 ALA A N 1
ATOM 746 C CA . ALA A 1 99 ? -2.418 -0.423 -20.187 1.00 74.62 99 ALA A CA 1
ATOM 747 C C . ALA A 1 99 ? -1.802 -0.735 -18.814 1.00 74.62 99 ALA A C 1
ATOM 749 O O . ALA A 1 99 ? -0.669 -1.199 -18.734 1.00 74.62 99 ALA A O 1
ATOM 750 N N . MET A 1 100 ? -2.576 -0.571 -17.734 1.00 81.75 100 MET A N 1
ATOM 751 C CA . MET A 1 100 ? -2.135 -0.934 -16.384 1.00 81.75 100 MET A CA 1
ATOM 752 C C . MET A 1 100 ? -1.858 -2.431 -16.251 1.00 81.75 100 MET A C 1
ATOM 754 O O . MET A 1 100 ? -0.932 -2.803 -15.543 1.00 81.75 100 MET A O 1
ATOM 758 N N . VAL A 1 101 ? -2.627 -3.283 -16.936 1.00 84.44 101 VAL A N 1
ATOM 759 C CA . VAL A 1 101 ? -2.387 -4.734 -16.940 1.00 84.44 101 VAL A CA 1
ATOM 760 C C . VAL A 1 101 ? -1.028 -5.039 -17.559 1.00 84.44 101 VAL A C 1
ATOM 762 O O . VAL A 1 101 ? -0.199 -5.658 -16.900 1.00 84.44 101 VAL A O 1
ATOM 765 N N . ALA A 1 102 ? -0.758 -4.510 -18.755 1.00 81.12 102 ALA A N 1
ATOM 766 C CA . ALA A 1 102 ? 0.516 -4.714 -19.443 1.00 81.12 102 ALA A CA 1
ATOM 767 C C . ALA A 1 102 ? 1.713 -4.177 -18.639 1.00 81.12 102 ALA A C 1
ATOM 769 O O . ALA A 1 102 ? 2.736 -4.850 -18.530 1.00 81.12 102 ALA A O 1
ATOM 770 N N . VAL A 1 103 ? 1.573 -2.992 -18.029 1.00 83.88 103 VAL A N 1
ATOM 771 C CA . VAL A 1 103 ? 2.584 -2.424 -17.122 1.00 83.88 103 VAL A CA 1
ATOM 772 C C . VAL A 1 103 ? 2.865 -3.387 -15.971 1.00 83.88 103 VAL A C 1
ATOM 774 O O . VAL A 1 103 ? 4.016 -3.733 -15.717 1.00 83.88 103 VAL A O 1
ATOM 777 N N . VAL A 1 104 ? 1.820 -3.832 -15.272 1.00 88.69 104 VAL A N 1
ATOM 778 C CA . VAL A 1 104 ? 1.978 -4.685 -14.092 1.00 88.69 104 VAL A CA 1
ATOM 779 C C . VAL A 1 104 ? 2.582 -6.034 -14.459 1.00 88.69 104 VAL A C 1
ATOM 781 O O . VAL A 1 104 ? 3.506 -6.481 -13.788 1.00 88.69 104 VAL A O 1
ATOM 784 N N . GLU A 1 105 ? 2.115 -6.666 -15.532 1.00 89.19 105 GLU A N 1
ATOM 785 C CA . GLU A 1 105 ? 2.667 -7.932 -16.023 1.00 89.19 105 GLU A CA 1
ATOM 786 C C . GLU A 1 105 ? 4.139 -7.801 -16.407 1.00 89.19 105 GLU A C 1
ATOM 788 O O . GLU A 1 105 ? 4.941 -8.671 -16.059 1.00 89.19 105 GLU A O 1
ATOM 793 N N . ARG A 1 106 ? 4.521 -6.690 -17.047 1.00 86.44 106 ARG A N 1
ATOM 794 C CA . ARG A 1 106 ? 5.917 -6.445 -17.396 1.00 86.44 106 ARG A CA 1
ATOM 795 C C . ARG A 1 106 ? 6.799 -6.345 -16.156 1.00 86.44 106 ARG A C 1
ATOM 797 O O . ARG A 1 106 ? 7.785 -7.067 -16.052 1.00 86.44 106 ARG A O 1
ATOM 804 N N . PHE A 1 107 ? 6.423 -5.509 -15.191 1.00 89.88 107 PHE A N 1
ATOM 805 C CA . PHE A 1 107 ? 7.207 -5.381 -13.965 1.00 89.88 107 PHE A CA 1
ATOM 806 C C . PHE A 1 107 ? 7.175 -6.647 -13.100 1.00 89.88 107 PHE A C 1
ATOM 808 O O . PHE A 1 107 ? 8.131 -6.900 -12.373 1.00 89.88 107 PHE A O 1
ATOM 815 N N . ARG 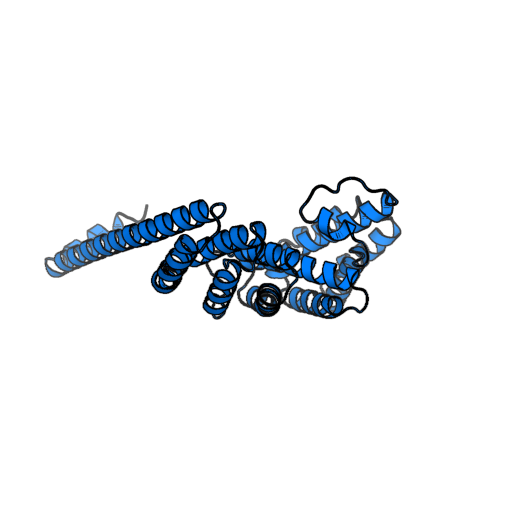A 1 108 ? 6.119 -7.468 -13.171 1.00 92.25 108 ARG A N 1
ATOM 816 C CA . ARG A 1 108 ? 6.111 -8.793 -12.531 1.00 92.25 108 ARG A CA 1
ATOM 817 C C . ARG A 1 108 ? 7.165 -9.701 -13.146 1.00 92.25 108 ARG A C 1
ATOM 819 O O . ARG A 1 108 ? 7.911 -10.325 -12.398 1.00 92.25 108 ARG A O 1
ATOM 826 N N . ALA A 1 109 ? 7.269 -9.743 -14.472 1.00 90.69 109 ALA A N 1
ATOM 827 C CA . ALA A 1 109 ? 8.331 -10.492 -15.136 1.00 90.69 109 ALA A CA 1
ATOM 828 C C . ALA A 1 109 ? 9.717 -9.972 -14.714 1.00 90.69 109 ALA A C 1
ATOM 830 O O . ALA A 1 109 ? 10.572 -10.753 -14.300 1.00 90.69 109 ALA A O 1
ATOM 831 N N . ASP A 1 110 ? 9.904 -8.649 -14.703 1.00 90.38 110 ASP A N 1
ATOM 832 C CA . ASP A 1 110 ? 11.168 -8.031 -14.289 1.00 90.38 110 ASP A CA 1
ATOM 833 C C . ASP A 1 110 ? 11.459 -8.237 -12.784 1.00 90.38 110 ASP A C 1
ATOM 835 O O . ASP A 1 110 ? 12.618 -8.296 -12.383 1.00 90.38 110 ASP A O 1
ATOM 839 N N . SER A 1 111 ? 10.441 -8.441 -11.937 1.00 92.12 111 SER A N 1
ATOM 840 C CA . SER A 1 111 ? 10.609 -8.761 -10.508 1.00 92.12 111 SER A CA 1
ATOM 841 C C . SER A 1 111 ? 11.245 -10.130 -10.250 1.00 92.12 111 SER A C 1
ATOM 843 O O . SER A 1 111 ? 11.775 -10.361 -9.164 1.00 92.12 111 SER A O 1
ATOM 845 N N . MET A 1 112 ? 11.221 -11.012 -11.254 1.00 91.00 112 MET A N 1
ATOM 846 C CA . MET A 1 112 ? 11.828 -12.347 -11.236 1.00 91.00 112 MET A CA 1
ATOM 847 C C . MET A 1 112 ? 13.151 -12.392 -12.016 1.00 91.00 112 MET A C 1
ATOM 849 O O . MET A 1 112 ? 13.675 -13.467 -12.305 1.00 91.00 112 MET A O 1
ATOM 853 N N . HIS A 1 113 ? 13.693 -11.231 -12.391 1.00 92.56 113 HIS A N 1
ATOM 854 C CA . HIS A 1 113 ? 14.895 -11.143 -13.207 1.00 92.56 113 HIS A CA 1
ATOM 855 C C . HIS A 1 113 ? 16.137 -11.687 -12.476 1.00 92.56 113 HIS A C 1
ATOM 857 O O . HIS A 1 113 ? 16.322 -11.462 -11.281 1.00 92.56 113 HIS A O 1
ATOM 863 N N . MET A 1 114 ? 17.037 -12.354 -13.213 1.00 91.56 114 MET A N 1
ATOM 864 C CA . MET A 1 114 ? 18.260 -12.957 -12.651 1.00 91.56 114 MET A CA 1
ATOM 865 C C . MET A 1 114 ? 19.188 -11.928 -11.990 1.00 91.56 114 MET A C 1
ATOM 867 O O . MET A 1 114 ? 19.825 -12.205 -10.976 1.00 91.56 114 MET A O 1
ATOM 871 N N . GLN A 1 115 ? 19.264 -10.722 -12.556 1.00 90.44 115 GLN A N 1
ATOM 872 C CA . GLN A 1 115 ? 19.971 -9.605 -11.928 1.00 90.44 115 GLN A CA 1
ATOM 873 C C . GLN A 1 115 ? 19.134 -9.021 -10.784 1.00 90.44 115 GLN A C 1
ATOM 875 O O . GLN A 1 115 ? 18.099 -8.396 -11.025 1.00 90.44 115 GLN A O 1
ATOM 880 N N . GLN A 1 116 ? 19.626 -9.164 -9.549 1.00 87.62 116 GLN A N 1
ATOM 881 C CA . GLN A 1 116 ? 18.918 -8.733 -8.339 1.00 87.62 116 GLN A CA 1
ATOM 882 C C . GLN A 1 116 ? 18.561 -7.240 -8.330 1.00 87.62 116 GLN A C 1
ATOM 884 O O . GLN A 1 116 ? 17.500 -6.884 -7.822 1.00 87.62 116 GLN A O 1
ATOM 889 N N . ALA A 1 117 ? 19.397 -6.373 -8.915 1.00 85.06 117 ALA A N 1
ATOM 890 C CA . ALA A 1 117 ? 19.119 -4.939 -9.014 1.00 85.06 117 ALA A CA 1
ATOM 891 C C . ALA A 1 117 ? 17.832 -4.657 -9.811 1.00 85.06 117 ALA A C 1
ATOM 893 O O . ALA A 1 117 ? 16.957 -3.938 -9.327 1.00 85.06 117 ALA A O 1
ATOM 894 N N . ILE A 1 118 ? 17.670 -5.308 -10.970 1.00 86.00 118 ILE A N 1
ATOM 895 C CA . ILE A 1 118 ? 16.463 -5.205 -11.807 1.00 86.00 118 ILE A CA 1
ATOM 896 C C . ILE A 1 118 ? 15.251 -5.728 -11.039 1.00 86.00 118 ILE A C 1
ATOM 898 O O . ILE A 1 118 ? 14.254 -5.019 -10.903 1.00 86.00 118 ILE A O 1
ATOM 902 N N . ALA A 1 119 ? 15.365 -6.925 -10.455 1.00 89.50 119 ALA A N 1
ATOM 903 C CA . ALA A 1 119 ? 14.292 -7.528 -9.672 1.00 89.50 119 ALA A CA 1
ATOM 904 C C . ALA A 1 119 ? 13.855 -6.648 -8.495 1.00 89.50 119 ALA A C 1
ATOM 906 O O . ALA A 1 119 ? 12.665 -6.512 -8.207 1.00 89.50 119 ALA A O 1
ATOM 907 N N . LYS A 1 120 ? 14.809 -6.043 -7.784 1.00 88.44 120 LYS A N 1
ATOM 908 C CA . LYS A 1 120 ? 14.546 -5.157 -6.647 1.00 88.44 120 LYS A CA 1
ATOM 909 C C . LYS A 1 120 ? 13.868 -3.864 -7.093 1.00 88.44 120 LYS A C 1
ATOM 911 O O . LYS A 1 120 ? 12.843 -3.495 -6.524 1.00 88.44 120 LYS A O 1
ATOM 916 N N . ASN A 1 121 ? 14.385 -3.211 -8.128 1.00 85.06 121 ASN A N 1
ATOM 917 C CA . ASN A 1 121 ? 13.806 -1.975 -8.648 1.00 85.06 121 ASN A CA 1
ATOM 918 C C . ASN A 1 121 ? 12.403 -2.192 -9.222 1.00 85.06 121 ASN A C 1
ATOM 920 O O . ASN A 1 121 ? 11.510 -1.403 -8.927 1.00 85.06 121 ASN A O 1
ATOM 924 N N . ALA A 1 122 ? 12.159 -3.300 -9.925 1.00 89.31 122 ALA A N 1
ATOM 925 C CA . ALA A 1 122 ? 10.829 -3.645 -10.420 1.00 89.31 122 ALA A CA 1
ATOM 926 C C . ALA A 1 122 ? 9.794 -3.792 -9.285 1.00 89.31 122 ALA A C 1
ATOM 928 O O . ALA A 1 122 ? 8.709 -3.209 -9.355 1.00 89.31 122 ALA A O 1
ATOM 929 N N . ARG A 1 123 ? 10.145 -4.500 -8.197 1.00 92.12 123 ARG A N 1
ATOM 930 C CA . ARG A 1 123 ? 9.290 -4.653 -6.998 1.00 92.12 123 ARG A CA 1
ATOM 931 C C . ARG A 1 123 ? 8.986 -3.309 -6.332 1.00 92.12 123 ARG A C 1
ATOM 933 O O . ARG A 1 123 ? 7.837 -3.027 -5.981 1.00 92.12 123 ARG A O 1
ATOM 940 N N . ARG A 1 124 ? 9.996 -2.444 -6.203 1.00 89.12 124 ARG A N 1
ATOM 941 C CA . ARG A 1 124 ? 9.834 -1.087 -5.655 1.00 89.12 124 ARG A CA 1
ATOM 942 C C . ARG A 1 124 ? 8.921 -0.229 -6.533 1.00 89.12 124 ARG A C 1
ATOM 944 O O . ARG A 1 124 ? 7.976 0.374 -6.026 1.00 89.12 124 ARG A O 1
ATOM 951 N N . THR A 1 125 ? 9.128 -0.227 -7.851 1.00 85.94 125 THR A N 1
ATOM 952 C CA . THR A 1 125 ? 8.268 0.498 -8.799 1.00 85.94 125 THR A CA 1
ATOM 953 C C . THR A 1 125 ? 6.818 0.021 -8.729 1.00 85.94 125 THR A C 1
ATOM 955 O O . THR A 1 125 ? 5.910 0.851 -8.655 1.00 85.94 125 THR A O 1
ATOM 958 N N . LEU A 1 126 ? 6.581 -1.295 -8.679 1.00 90.19 126 LEU A N 1
ATOM 959 C CA . LEU A 1 126 ? 5.233 -1.847 -8.508 1.00 90.19 126 LEU A CA 1
ATOM 960 C C . LEU A 1 126 ? 4.593 -1.435 -7.182 1.00 90.19 126 LEU A C 1
ATOM 962 O O . LEU A 1 126 ? 3.395 -1.162 -7.143 1.00 90.19 126 LEU A O 1
ATOM 966 N N . THR A 1 127 ? 5.377 -1.326 -6.113 1.00 91.00 127 THR A N 1
ATOM 967 C CA . THR A 1 127 ? 4.886 -0.880 -4.803 1.00 91.00 127 THR A CA 1
ATOM 968 C C . THR A 1 127 ? 4.485 0.601 -4.818 1.00 91.00 127 THR A C 1
ATOM 970 O O . THR A 1 127 ? 3.421 0.967 -4.312 1.00 91.00 127 THR A O 1
ATOM 973 N N . ILE A 1 128 ? 5.273 1.462 -5.471 1.00 85.94 128 ILE A N 1
ATOM 974 C CA . ILE A 1 128 ? 4.924 2.878 -5.692 1.00 85.94 128 ILE A CA 1
ATOM 975 C C . ILE A 1 128 ? 3.630 2.986 -6.506 1.00 85.94 128 ILE A C 1
ATOM 977 O O . ILE A 1 128 ? 2.712 3.735 -6.148 1.00 85.94 128 ILE A O 1
ATOM 981 N N . LEU A 1 129 ? 3.539 2.197 -7.578 1.00 87.25 129 LEU A N 1
ATOM 982 C CA . LEU A 1 129 ? 2.359 2.106 -8.426 1.00 87.25 129 LEU A CA 1
ATOM 983 C C . LEU A 1 129 ? 1.121 1.673 -7.623 1.00 87.25 129 LEU A C 1
ATOM 985 O O . LEU A 1 129 ? 0.060 2.295 -7.745 1.00 87.25 129 LEU A O 1
ATOM 989 N N . ALA A 1 130 ? 1.263 0.649 -6.778 1.00 91.06 130 ALA A N 1
ATOM 990 C CA . ALA A 1 130 ? 0.222 0.164 -5.880 1.00 91.06 130 ALA A CA 1
ATOM 991 C C . ALA A 1 130 ? -0.268 1.268 -4.944 1.00 91.06 130 ALA A C 1
ATOM 993 O O . ALA A 1 130 ? -1.466 1.545 -4.918 1.00 91.06 130 ALA A O 1
ATOM 994 N N . GLY A 1 131 ? 0.637 1.985 -4.273 1.00 89.81 131 GLY A N 1
ATOM 995 C CA . GLY A 1 131 ? 0.269 3.083 -3.377 1.00 89.81 131 GLY A CA 1
ATOM 996 C C . GLY A 1 131 ? -0.535 4.186 -4.072 1.00 89.81 131 GLY A C 1
ATOM 997 O O . GLY A 1 131 ? -1.515 4.691 -3.519 1.00 89.81 131 GLY A O 1
ATOM 998 N N . TYR A 1 132 ? -0.180 4.534 -5.313 1.00 86.50 132 TYR A N 1
ATOM 999 C CA . TYR A 1 132 ? -0.953 5.504 -6.089 1.00 86.50 132 TYR A CA 1
ATOM 1000 C C . TYR A 1 132 ? -2.337 4.964 -6.482 1.00 86.50 132 TYR A C 1
ATOM 1002 O O . TYR A 1 132 ? -3.353 5.657 -6.338 1.00 86.50 132 TYR A O 1
ATOM 1010 N N . CYS A 1 133 ? -2.389 3.722 -6.967 1.00 89.25 133 CYS A N 1
ATOM 1011 C CA . CYS A 1 133 ? -3.622 3.102 -7.437 1.00 89.25 133 CYS A CA 1
ATOM 1012 C C . CYS A 1 133 ? -4.595 2.812 -6.294 1.00 89.25 133 CYS A C 1
ATOM 1014 O O . CYS A 1 133 ? -5.794 3.023 -6.455 1.00 89.25 133 CYS A O 1
ATOM 1016 N N . PHE A 1 134 ? -4.116 2.400 -5.121 1.00 91.94 134 PHE A N 1
ATOM 1017 C CA . PHE A 1 134 ? -4.958 2.140 -3.952 1.00 91.94 134 PHE A CA 1
ATOM 1018 C C . PHE A 1 134 ? -5.726 3.372 -3.477 1.00 91.94 134 PHE A C 1
ATOM 1020 O O . PHE A 1 134 ? -6.840 3.238 -2.964 1.00 91.94 134 PHE A O 1
ATOM 1027 N N . LYS A 1 135 ? -5.168 4.565 -3.704 1.00 87.94 135 LYS A N 1
ATOM 1028 C CA . LYS A 1 135 ? -5.827 5.834 -3.405 1.00 87.94 135 LYS A CA 1
ATOM 1029 C C . LYS A 1 135 ? -6.845 6.245 -4.469 1.00 87.94 135 LYS A C 1
ATOM 1031 O O . LYS A 1 135 ? -7.930 6.704 -4.124 1.00 87.94 135 LYS A O 1
ATOM 1036 N N . ASN A 1 136 ? -6.481 6.128 -5.749 1.00 83.44 136 ASN A N 1
ATOM 1037 C CA . ASN A 1 136 ? -7.153 6.867 -6.826 1.00 83.44 136 ASN A CA 1
ATOM 1038 C C . ASN A 1 136 ? -7.812 5.996 -7.906 1.00 83.44 136 ASN A C 1
ATOM 1040 O O . ASN A 1 136 ? -8.608 6.513 -8.691 1.00 83.44 136 ASN A O 1
ATOM 1044 N N . ALA A 1 137 ? -7.462 4.713 -8.006 1.00 83.88 137 ALA A N 1
ATOM 1045 C CA . ALA A 1 137 ? -7.845 3.876 -9.137 1.00 83.88 137 ALA A CA 1
ATOM 1046 C C . ALA A 1 137 ? -9.157 3.109 -8.930 1.00 83.88 137 ALA A C 1
ATOM 1048 O O . ALA A 1 137 ? -9.669 2.942 -7.819 1.00 83.88 137 ALA A O 1
ATOM 1049 N N . SER A 1 138 ? -9.697 2.614 -10.045 1.00 86.06 138 SER A N 1
ATOM 1050 C CA . SER A 1 138 ? -10.875 1.753 -10.050 1.00 86.06 138 SER A CA 1
ATOM 1051 C C . SER A 1 138 ? -10.620 0.459 -9.268 1.00 86.06 138 SER A C 1
ATOM 1053 O O . SER A 1 138 ? -9.483 0.032 -9.055 1.00 86.06 138 SER A O 1
ATOM 1055 N N . LYS A 1 139 ? -11.702 -0.199 -8.842 1.00 90.31 139 LYS A N 1
ATOM 1056 C CA . LYS A 1 139 ? -11.634 -1.469 -8.105 1.00 90.31 139 LYS A CA 1
ATOM 1057 C C . LYS A 1 139 ? -10.801 -2.529 -8.841 1.00 90.31 139 LYS A C 1
ATOM 1059 O O . LYS A 1 139 ? -10.000 -3.201 -8.201 1.00 90.31 139 LYS A O 1
ATOM 1064 N N . SER A 1 140 ? -10.952 -2.653 -10.161 1.00 88.56 140 SER A N 1
ATOM 1065 C CA . SER A 1 140 ? -10.232 -3.650 -10.967 1.00 88.56 140 SER A CA 1
ATOM 1066 C C . SER A 1 140 ? -8.717 -3.435 -10.954 1.00 88.56 140 SER A C 1
ATOM 1068 O O . SER A 1 140 ? -7.981 -4.378 -10.679 1.00 88.56 140 SER A O 1
ATOM 1070 N 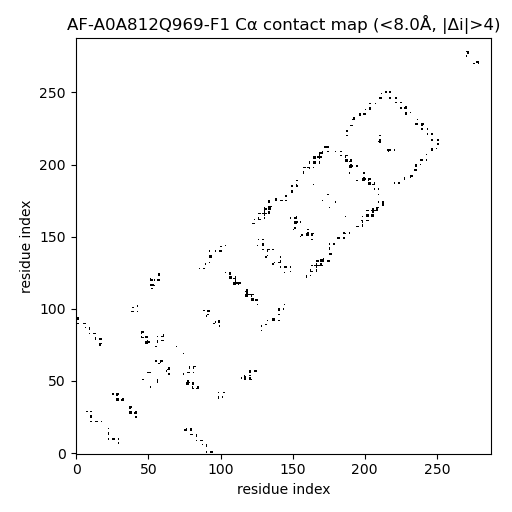N . VAL A 1 141 ? -8.249 -2.200 -11.165 1.00 87.56 141 VAL A N 1
ATOM 1071 C CA . VAL A 1 141 ? -6.810 -1.871 -11.151 1.00 87.56 141 VAL A CA 1
ATOM 1072 C C . VAL A 1 141 ? -6.216 -2.060 -9.757 1.00 87.56 141 VAL A C 1
ATOM 1074 O O . VAL A 1 141 ? -5.108 -2.567 -9.621 1.00 87.56 141 VAL A O 1
ATOM 1077 N N . ARG A 1 142 ? -6.956 -1.713 -8.697 1.00 92.00 142 ARG A N 1
ATOM 1078 C CA . ARG A 1 142 ? -6.497 -1.960 -7.323 1.00 92.00 142 ARG A CA 1
ATOM 1079 C C . ARG A 1 142 ? -6.339 -3.450 -7.065 1.00 92.00 142 ARG A C 1
ATOM 1081 O O . ARG A 1 142 ? -5.273 -3.876 -6.646 1.00 92.00 142 ARG A O 1
ATOM 1088 N N . HIS A 1 143 ? -7.363 -4.239 -7.385 1.00 94.12 143 HIS A N 1
ATOM 1089 C CA . HIS A 1 143 ? -7.360 -5.691 -7.203 1.00 94.12 143 HIS A CA 1
ATOM 1090 C C . HIS A 1 143 ? -6.253 -6.400 -7.989 1.00 94.12 143 HIS A C 1
ATOM 1092 O O . HIS A 1 143 ? -5.788 -7.442 -7.540 1.00 94.12 143 HIS A O 1
ATOM 1098 N N . LEU A 1 144 ? -5.828 -5.84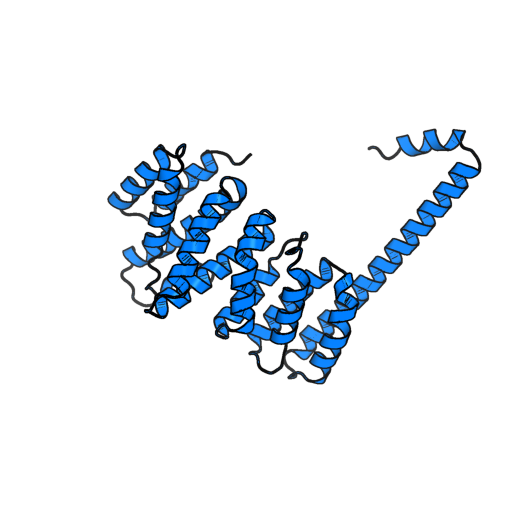3 -9.126 1.00 93.44 144 LEU A N 1
ATOM 1099 C CA . LEU A 1 144 ? -4.696 -6.360 -9.887 1.00 93.44 144 LEU A CA 1
ATOM 1100 C C . LEU A 1 144 ? -3.400 -6.339 -9.064 1.00 93.44 144 LEU A C 1
ATOM 1102 O O . LEU A 1 144 ? -2.627 -7.274 -9.182 1.00 93.44 144 LEU A O 1
ATOM 1106 N N . LEU A 1 145 ? -3.177 -5.315 -8.236 1.00 94.38 145 LEU A N 1
ATOM 1107 C CA . LEU A 1 145 ? -1.910 -5.068 -7.527 1.00 94.38 145 LEU A CA 1
ATOM 1108 C C . LEU A 1 145 ? -1.841 -5.706 -6.129 1.00 94.38 145 LEU A C 1
ATOM 1110 O O . LEU A 1 145 ? -0.757 -5.856 -5.564 1.00 94.38 145 LEU A O 1
ATOM 1114 N N . VAL A 1 146 ? -2.988 -6.067 -5.544 1.00 96.12 146 VAL A N 1
ATOM 1115 C CA . VAL A 1 146 ? -3.041 -6.592 -4.168 1.00 96.12 146 VAL A CA 1
ATOM 1116 C C . VAL A 1 146 ? -2.282 -7.913 -3.981 1.00 96.12 146 VAL A C 1
ATOM 1118 O O . VAL A 1 146 ? -1.574 -8.009 -2.981 1.00 96.12 146 VAL A O 1
ATOM 1121 N N . PRO A 1 147 ? -2.365 -8.914 -4.884 1.00 96.62 147 PRO A N 1
ATOM 1122 C CA . PRO A 1 147 ? -1.668 -10.187 -4.687 1.00 96.62 147 PRO A CA 1
ATOM 1123 C C . PRO A 1 147 ? -0.152 -10.031 -4.526 1.00 96.62 147 PRO A C 1
ATOM 1125 O O . PRO A 1 147 ? 0.416 -10.591 -3.593 1.00 96.62 147 PRO A O 1
ATOM 1128 N N . ASP A 1 148 ? 0.486 -9.215 -5.372 1.00 95.94 148 ASP A N 1
ATOM 1129 C CA . ASP A 1 148 ? 1.930 -8.954 -5.284 1.00 95.94 148 ASP A CA 1
ATOM 1130 C C . ASP A 1 148 ? 2.275 -8.204 -3.992 1.00 95.94 148 ASP A C 1
ATOM 1132 O O . ASP A 1 148 ? 3.231 -8.540 -3.298 1.00 95.94 148 ASP A O 1
ATOM 1136 N N . THR A 1 149 ? 1.437 -7.229 -3.627 1.00 96.44 149 THR A N 1
ATOM 1137 C CA . THR A 1 149 ? 1.592 -6.439 -2.399 1.00 96.44 149 THR A CA 1
ATOM 1138 C C . THR A 1 149 ? 1.545 -7.334 -1.156 1.00 96.44 149 THR A C 1
ATOM 1140 O O . THR A 1 149 ? 2.410 -7.229 -0.292 1.00 96.44 149 THR A O 1
ATOM 1143 N N . LEU A 1 150 ? 0.568 -8.242 -1.069 1.00 97.56 150 LEU A N 1
ATOM 1144 C CA . LEU A 1 150 ? 0.461 -9.201 0.035 1.00 97.56 150 LEU A CA 1
ATOM 1145 C C . LEU A 1 150 ? 1.652 -10.157 0.064 1.00 97.56 150 LEU A C 1
ATOM 1147 O O . LEU A 1 150 ? 2.252 -10.357 1.119 1.00 97.56 150 LEU A O 1
ATOM 1151 N N . HIS A 1 151 ? 2.031 -10.690 -1.100 1.00 96.81 151 HIS A N 1
ATOM 1152 C CA . HIS A 1 151 ? 3.172 -11.587 -1.210 1.00 96.81 151 HIS A CA 1
ATOM 1153 C C . HIS A 1 151 ? 4.458 -10.932 -0.690 1.00 96.81 151 HIS A C 1
ATOM 1155 O O . HIS A 1 151 ? 5.190 -11.560 0.074 1.00 96.81 151 HIS A O 1
ATOM 1161 N N . TRP A 1 152 ? 4.718 -9.670 -1.041 1.00 96.06 152 TRP A N 1
ATOM 1162 C CA . TRP A 1 152 ? 5.904 -8.945 -0.580 1.00 96.06 152 TRP A CA 1
ATOM 1163 C C . TRP A 1 152 ? 5.816 -8.458 0.862 1.00 96.06 152 TRP A C 1
ATOM 1165 O O . TRP A 1 152 ? 6.852 -8.366 1.512 1.00 96.06 152 TRP A O 1
ATOM 1175 N N . LEU A 1 153 ? 4.625 -8.177 1.391 1.00 96.88 153 LEU A N 1
ATOM 1176 C CA . LEU A 1 153 ? 4.474 -7.880 2.817 1.00 96.88 153 LEU A CA 1
ATOM 1177 C C . LEU A 1 153 ? 4.924 -9.075 3.670 1.00 96.88 153 LEU A C 1
ATOM 1179 O O . LEU A 1 153 ? 5.681 -8.913 4.622 1.00 96.88 153 LEU A O 1
ATOM 1183 N N . GLN A 1 154 ? 4.518 -10.280 3.275 1.00 95.62 154 GLN A N 1
ATOM 1184 C CA . GLN A 1 154 ? 4.829 -11.513 3.998 1.00 95.62 154 GLN A CA 1
ATOM 1185 C C . GLN A 1 154 ? 6.274 -11.975 3.739 1.00 95.62 154 GLN A C 1
ATOM 1187 O O . GLN A 1 154 ? 7.049 -12.219 4.664 1.00 95.62 154 GLN A O 1
ATOM 1192 N N . ASN A 1 155 ? 6.684 -12.024 2.469 1.00 94.75 155 ASN A N 1
ATOM 1193 C CA . ASN A 1 155 ? 7.909 -12.714 2.042 1.00 94.75 155 ASN A CA 1
ATOM 1194 C C . ASN A 1 155 ? 9.037 -11.775 1.589 1.00 94.75 155 ASN A C 1
ATOM 1196 O O . ASN A 1 155 ? 10.129 -12.238 1.268 1.00 94.75 155 ASN A O 1
ATOM 1200 N N . GLY A 1 156 ? 8.781 -10.469 1.497 1.00 91.94 156 GLY A N 1
ATOM 1201 C CA . GLY A 1 156 ? 9.753 -9.499 1.000 1.00 91.94 156 GLY A CA 1
ATOM 1202 C C . GLY A 1 156 ? 10.885 -9.200 1.982 1.00 91.94 156 GLY A C 1
ATOM 1203 O O . GLY A 1 156 ? 10.787 -9.445 3.183 1.00 91.94 156 GLY A O 1
ATOM 1204 N N . GLU A 1 157 ? 11.957 -8.610 1.452 1.00 93.12 157 GLU A N 1
ATOM 1205 C CA . GLU A 1 157 ? 13.000 -7.970 2.258 1.00 93.12 157 GLU A CA 1
ATOM 1206 C C . GLU A 1 157 ? 12.410 -6.821 3.090 1.00 93.12 157 GLU A C 1
ATOM 1208 O O . GLU A 1 157 ? 11.394 -6.220 2.735 1.00 93.12 157 GLU A O 1
ATOM 1213 N N . GLU A 1 158 ? 13.072 -6.487 4.193 1.00 92.44 158 GLU A N 1
ATOM 1214 C CA . GLU A 1 158 ? 12.556 -5.534 5.174 1.00 92.44 158 GLU A CA 1
ATOM 1215 C C . GLU A 1 158 ? 12.288 -4.138 4.587 1.00 92.44 158 GLU A C 1
ATOM 1217 O O . GLU A 1 158 ? 11.271 -3.511 4.885 1.00 92.44 158 GLU A O 1
ATOM 1222 N N . ASP A 1 159 ? 13.151 -3.665 3.688 1.00 91.56 159 ASP A N 1
ATOM 1223 C CA . ASP A 1 159 ? 12.973 -2.390 2.992 1.00 91.56 159 ASP A CA 1
ATOM 1224 C C . ASP A 1 159 ? 11.759 -2.400 2.051 1.00 91.56 159 ASP A C 1
ATOM 1226 O O . ASP A 1 159 ? 11.038 -1.405 1.952 1.00 91.56 159 ASP A O 1
ATOM 1230 N N . LEU A 1 160 ? 11.501 -3.526 1.385 1.00 93.44 160 LEU A N 1
ATOM 1231 C CA . LEU A 1 160 ? 10.328 -3.706 0.538 1.00 93.44 160 LEU A CA 1
ATOM 1232 C C . LEU A 1 160 ? 9.047 -3.775 1.378 1.00 93.44 160 LEU A C 1
ATOM 1234 O O . LEU A 1 160 ? 8.060 -3.132 1.020 1.00 93.44 160 LEU A O 1
ATOM 1238 N N . ARG A 1 161 ? 9.066 -4.470 2.523 1.00 95.81 161 ARG A N 1
ATOM 1239 C CA . ARG A 1 161 ? 7.927 -4.503 3.457 1.00 95.81 161 ARG A CA 1
ATOM 1240 C C . ARG A 1 161 ? 7.548 -3.107 3.938 1.00 95.81 161 ARG A C 1
ATOM 1242 O O . ARG A 1 161 ? 6.371 -2.759 3.931 1.00 95.81 161 ARG A O 1
ATOM 1249 N N . VAL A 1 162 ? 8.533 -2.279 4.297 1.00 95.44 162 VAL A N 1
ATOM 1250 C CA . VAL A 1 162 ? 8.308 -0.872 4.682 1.00 95.44 162 VAL A CA 1
ATOM 1251 C C . VAL A 1 162 ? 7.573 -0.111 3.575 1.00 95.44 162 VAL A C 1
ATOM 1253 O O . VAL A 1 162 ? 6.586 0.571 3.855 1.00 95.44 162 VAL A O 1
ATOM 1256 N N . GLN A 1 163 ? 8.011 -0.252 2.320 1.00 93.88 163 GLN A N 1
ATOM 1257 C CA . GLN A 1 163 ? 7.370 0.408 1.177 1.00 93.88 163 GLN A CA 1
ATOM 1258 C C . GLN A 1 163 ? 5.955 -0.116 0.924 1.00 93.88 163 GLN A C 1
ATOM 1260 O O . GLN A 1 163 ? 5.059 0.660 0.592 1.00 93.88 163 GLN A O 1
ATOM 1265 N N . VAL A 1 164 ? 5.731 -1.417 1.103 1.00 96.75 164 VAL A N 1
ATOM 1266 C CA . VAL A 1 164 ? 4.406 -2.030 0.978 1.00 96.75 164 VAL A CA 1
ATOM 1267 C C . VAL A 1 164 ? 3.454 -1.491 2.044 1.00 96.75 164 VAL A C 1
ATOM 1269 O O . VAL A 1 164 ? 2.341 -1.073 1.715 1.00 96.75 164 VAL A O 1
ATOM 1272 N N . CYS A 1 165 ? 3.892 -1.418 3.301 1.00 97.56 165 CYS A N 1
ATOM 1273 C CA . CYS A 1 165 ? 3.121 -0.790 4.370 1.00 97.56 165 CYS A CA 1
ATOM 1274 C C . CYS A 1 165 ? 2.812 0.679 4.043 1.00 97.56 165 CYS A C 1
ATOM 1276 O O . CYS A 1 165 ? 1.676 1.130 4.195 1.00 97.56 165 CYS A O 1
ATOM 1278 N N . GLU A 1 166 ? 3.788 1.423 3.516 1.00 95.00 166 GLU A N 1
ATOM 1279 C CA . GLU A 1 166 ? 3.572 2.802 3.078 1.00 95.00 166 GLU A CA 1
ATOM 1280 C C . GLU A 1 166 ? 2.535 2.890 1.943 1.00 95.00 166 GLU A C 1
ATOM 1282 O O . GLU A 1 166 ? 1.656 3.755 1.970 1.00 95.00 166 GLU A O 1
ATOM 1287 N N . ALA A 1 167 ? 2.578 1.985 0.964 1.00 94.50 167 ALA A N 1
ATOM 1288 C CA . ALA A 1 167 ? 1.595 1.910 -0.113 1.00 94.50 167 ALA A CA 1
ATOM 1289 C C . ALA A 1 167 ? 0.183 1.620 0.423 1.00 94.50 167 ALA A C 1
ATOM 1291 O O . ALA A 1 167 ? -0.773 2.300 0.043 1.00 94.50 167 ALA A O 1
ATOM 1292 N N . LEU A 1 168 ? 0.047 0.671 1.352 1.00 96.75 168 LEU A N 1
ATOM 1293 C CA . LEU A 1 168 ? -1.226 0.338 1.996 1.00 96.75 168 LEU A CA 1
ATOM 1294 C C . LEU A 1 168 ? -1.765 1.495 2.850 1.00 96.75 168 LEU A C 1
ATOM 1296 O O . LEU A 1 168 ? -2.974 1.725 2.865 1.00 96.75 168 LEU A O 1
ATOM 1300 N N . SER A 1 169 ? -0.891 2.299 3.464 1.00 95.31 169 SER A N 1
ATOM 1301 C CA . SER A 1 169 ? -1.283 3.517 4.194 1.00 95.31 169 SER A CA 1
ATOM 1302 C C . SER A 1 169 ? -1.878 4.619 3.302 1.00 95.31 169 SER A C 1
ATOM 1304 O O . SER A 1 169 ? -2.452 5.586 3.797 1.00 95.31 169 SER A O 1
ATOM 1306 N N . LYS A 1 170 ? -1.777 4.484 1.974 1.00 92.38 170 LYS A N 1
ATOM 1307 C CA . LYS A 1 170 ? -2.364 5.420 1.004 1.00 92.38 170 LYS A CA 1
ATOM 1308 C C . LYS A 1 170 ? -3.752 4.981 0.525 1.00 92.38 170 LYS A C 1
ATOM 1310 O O . LYS A 1 170 ? -4.341 5.691 -0.290 1.00 92.38 170 LYS A O 1
ATOM 1315 N N . CYS A 1 171 ? -4.286 3.848 0.999 1.00 92.94 171 CYS A N 1
ATOM 1316 C CA . CYS A 1 171 ? -5.606 3.360 0.592 1.00 92.94 171 CYS A CA 1
ATOM 1317 C C . CYS A 1 171 ? -6.701 4.427 0.769 1.00 92.94 171 CYS A C 1
ATOM 1319 O O . CYS A 1 171 ? -6.767 5.125 1.780 1.00 92.94 171 CYS A O 1
ATOM 1321 N N . GLY A 1 172 ? -7.572 4.554 -0.237 1.00 84.81 172 GLY A N 1
ATOM 1322 C CA . GLY A 1 172 ? -8.737 5.438 -0.173 1.00 84.81 172 GLY A CA 1
ATOM 1323 C C . GLY A 1 172 ? -9.864 4.887 0.711 1.00 84.81 172 GLY A C 1
ATOM 1324 O O . GLY A 1 172 ? -9.816 3.752 1.178 1.00 84.81 172 GLY A O 1
ATOM 1325 N N . ARG A 1 173 ? -10.934 5.679 0.880 1.00 79.69 173 ARG A N 1
ATOM 1326 C CA . ARG A 1 173 ? -12.120 5.315 1.691 1.00 79.69 173 ARG A CA 1
ATOM 1327 C C . ARG A 1 173 ? -12.793 4.018 1.239 1.00 79.69 173 ARG A C 1
ATOM 1329 O O . ARG A 1 173 ? -13.320 3.267 2.049 1.00 79.69 173 ARG A O 1
ATOM 1336 N N . HIS A 1 174 ? -12.778 3.756 -0.062 1.00 79.19 174 HIS A N 1
ATOM 1337 C CA . HIS A 1 174 ? -13.237 2.494 -0.621 1.00 79.19 174 HIS A CA 1
ATOM 1338 C C . HIS A 1 174 ? -12.053 1.536 -0.604 1.00 79.19 174 HIS A C 1
ATOM 1340 O O . HIS A 1 174 ? -11.320 1.513 -1.583 1.00 79.19 174 HIS A O 1
ATOM 1346 N N . LEU A 1 175 ? -11.825 0.796 0.483 1.00 83.38 175 LEU A N 1
ATOM 1347 C CA . LEU A 1 175 ? -10.682 -0.120 0.631 1.00 83.38 175 LEU A CA 1
ATOM 1348 C C . LEU A 1 175 ? -10.623 -1.211 -0.471 1.00 83.38 175 LEU A C 1
ATOM 1350 O O . LEU A 1 175 ? -11.382 -1.204 -1.445 1.00 83.38 175 LEU A O 1
ATOM 1354 N N . LEU A 1 176 ? -9.701 -2.162 -0.343 1.00 91.38 176 LEU A N 1
ATOM 1355 C CA . LEU A 1 176 ? -9.339 -3.199 -1.321 1.00 91.38 176 LEU A CA 1
ATOM 1356 C C . LEU A 1 176 ? -10.386 -4.327 -1.482 1.00 91.38 176 LEU A C 1
ATOM 1358 O O . LEU A 1 176 ? -10.098 -5.385 -2.041 1.00 91.38 176 LEU A O 1
ATOM 1362 N N . GLY A 1 177 ? -11.621 -4.111 -1.022 1.00 90.81 177 GLY A N 1
ATOM 1363 C CA . GLY A 1 177 ? -12.742 -5.034 -1.179 1.00 90.81 177 GLY A CA 1
ATOM 1364 C C . GLY A 1 177 ? -12.498 -6.369 -0.478 1.00 90.81 177 GLY A C 1
ATOM 1365 O O . GLY A 1 177 ? -12.244 -6.413 0.720 1.00 90.81 177 GLY A O 1
ATOM 1366 N N . ARG A 1 178 ? -12.557 -7.472 -1.235 1.00 93.31 178 ARG A N 1
ATOM 1367 C CA . ARG A 1 178 ? -12.402 -8.836 -0.693 1.00 93.31 178 ARG A CA 1
ATOM 1368 C C . ARG A 1 178 ? -11.037 -9.106 -0.053 1.00 93.31 178 ARG A C 1
ATOM 1370 O O . ARG A 1 178 ? -10.885 -10.104 0.632 1.00 93.31 178 ARG A O 1
ATOM 1377 N N . PHE A 1 179 ? -10.048 -8.253 -0.313 1.00 95.69 179 PHE A N 1
ATOM 1378 C CA . PHE A 1 179 ? -8.697 -8.421 0.208 1.00 95.69 179 PHE A CA 1
ATOM 1379 C C . PHE A 1 179 ? -8.470 -7.724 1.553 1.00 95.69 179 PHE A C 1
ATOM 1381 O O . PHE A 1 179 ? -7.393 -7.868 2.117 1.00 95.69 179 PHE A O 1
ATOM 1388 N N . ASN A 1 180 ? -9.452 -6.981 2.079 1.00 94.69 180 ASN A N 1
ATOM 1389 C CA . ASN A 1 180 ? -9.254 -6.198 3.299 1.00 94.69 180 ASN A CA 1
ATOM 1390 C C . ASN A 1 180 ? -8.809 -7.062 4.485 1.00 94.69 180 ASN A C 1
ATOM 1392 O O . ASN A 1 180 ? -7.850 -6.692 5.151 1.00 94.69 180 ASN A O 1
ATOM 1396 N N . ASN A 1 181 ? -9.449 -8.216 4.703 1.00 95.06 181 ASN A N 1
ATOM 1397 C CA . ASN A 1 181 ? -9.105 -9.113 5.812 1.00 95.06 181 ASN A CA 1
ATOM 1398 C C . ASN A 1 181 ? -7.666 -9.624 5.686 1.00 95.06 181 ASN A C 1
ATOM 1400 O O . ASN A 1 181 ? -6.888 -9.464 6.616 1.00 95.06 181 ASN A O 1
ATOM 1404 N N . ALA A 1 182 ? -7.285 -10.121 4.505 1.00 96.69 182 ALA A N 1
ATOM 1405 C CA . ALA A 1 182 ? -5.926 -10.600 4.250 1.00 96.69 182 ALA A CA 1
ATOM 1406 C C . ALA A 1 182 ? -4.872 -9.492 4.429 1.00 96.69 182 ALA A C 1
ATOM 1408 O O . ALA A 1 182 ? -3.791 -9.740 4.956 1.00 96.69 182 ALA A O 1
ATOM 1409 N N . CYS A 1 183 ? -5.179 -8.253 4.023 1.00 96.62 183 CYS A N 1
ATOM 1410 C CA . CYS A 1 183 ? -4.297 -7.112 4.269 1.00 96.62 183 CYS A CA 1
ATOM 1411 C C . CYS A 1 183 ? -4.181 -6.790 5.759 1.00 96.62 183 CYS A C 1
ATOM 1413 O O . CYS A 1 183 ? -3.080 -6.526 6.223 1.00 96.62 183 CYS A O 1
ATOM 1415 N N . VAL A 1 184 ? -5.288 -6.804 6.501 1.00 96.06 184 VAL A N 1
ATOM 1416 C CA . VAL A 1 184 ? -5.288 -6.545 7.945 1.00 96.06 184 VAL A CA 1
ATOM 1417 C C . VAL A 1 184 ? -4.486 -7.611 8.692 1.00 96.06 184 VAL A C 1
ATOM 1419 O O . VAL A 1 184 ? -3.644 -7.255 9.509 1.00 96.06 184 VAL A O 1
ATOM 1422 N N . GLU A 1 185 ? -4.683 -8.888 8.371 1.00 95.50 185 GLU A N 1
ATOM 1423 C CA . GLU A 1 185 ? -3.935 -10.006 8.959 1.00 95.50 185 GLU A CA 1
ATOM 1424 C C . GLU A 1 185 ? -2.429 -9.879 8.693 1.00 95.50 185 GLU A C 1
ATOM 1426 O O . GLU A 1 185 ? -1.635 -9.880 9.632 1.00 95.50 185 GLU A O 1
ATOM 1431 N N . ALA A 1 186 ? -2.030 -9.667 7.434 1.00 96.88 186 ALA A N 1
ATOM 1432 C CA . ALA A 1 186 ? -0.620 -9.514 7.076 1.00 96.88 186 ALA A CA 1
ATOM 1433 C C . ALA A 1 186 ? 0.020 -8.252 7.689 1.00 96.88 186 ALA A C 1
ATOM 1435 O O . ALA A 1 186 ? 1.204 -8.240 8.018 1.00 96.88 186 ALA A O 1
ATOM 1436 N N . LEU A 1 187 ? -0.748 -7.171 7.857 1.00 97.38 187 LEU A N 1
ATOM 1437 C CA . LEU A 1 187 ? -0.266 -5.958 8.516 1.00 97.38 187 LEU A CA 1
ATOM 1438 C C . LEU A 1 187 ? -0.103 -6.142 10.032 1.00 97.38 187 LEU A C 1
ATOM 1440 O O . LEU A 1 187 ? 0.834 -5.587 10.598 1.00 97.38 187 LEU A O 1
ATOM 1444 N N . LEU A 1 188 ? -0.981 -6.907 10.688 1.00 95.12 188 LEU A N 1
ATOM 1445 C CA . LEU A 1 188 ? -0.840 -7.248 12.108 1.00 95.12 188 LEU A CA 1
ATOM 1446 C C . LEU A 1 188 ? 0.404 -8.105 12.347 1.00 95.12 188 LEU A C 1
ATOM 1448 O O . LEU A 1 188 ? 1.164 -7.826 13.273 1.00 95.12 188 LEU A O 1
ATOM 1452 N N . GLU A 1 189 ? 0.666 -9.070 11.464 1.00 94.56 189 GLU A N 1
ATOM 1453 C CA . GLU A 1 189 ? 1.912 -9.842 11.469 1.00 94.56 189 GLU A CA 1
ATOM 1454 C C . GLU A 1 189 ? 3.137 -8.918 11.341 1.00 94.56 189 GLU A C 1
ATOM 1456 O O . GLU A 1 189 ? 4.052 -8.980 12.164 1.00 94.56 189 GLU A O 1
ATOM 1461 N N . ALA A 1 190 ? 3.098 -7.961 10.404 1.00 95.44 190 ALA A N 1
ATOM 1462 C CA . ALA A 1 190 ? 4.156 -6.966 10.212 1.00 95.44 190 ALA A CA 1
ATOM 1463 C C . ALA A 1 190 ? 4.358 -6.015 11.415 1.00 95.44 190 ALA A C 1
ATOM 1465 O O . ALA A 1 190 ? 5.401 -5.366 11.530 1.00 95.44 190 ALA A O 1
ATOM 1466 N N . CYS A 1 191 ? 3.393 -5.919 12.336 1.00 93.69 191 CYS A N 1
ATOM 1467 C CA . CYS A 1 191 ? 3.541 -5.188 13.598 1.00 93.69 191 CYS A CA 1
ATOM 1468 C C . CYS A 1 191 ? 4.279 -5.985 14.690 1.00 93.69 191 CYS A C 1
ATOM 1470 O O . CYS A 1 191 ? 4.660 -5.396 15.714 1.00 93.69 191 CYS A O 1
ATOM 1472 N N . GLY A 1 192 ? 4.500 -7.286 14.483 1.00 90.19 192 GLY A N 1
ATOM 1473 C CA . GLY A 1 192 ? 5.177 -8.187 15.412 1.00 90.19 192 GLY A CA 1
ATOM 1474 C C . GLY A 1 192 ? 6.642 -7.827 15.682 1.00 90.19 192 GLY A C 1
ATOM 1475 O O . GLY A 1 192 ? 7.261 -7.023 14.985 1.00 90.19 192 GLY A O 1
ATOM 1476 N N . SER A 1 193 ? 7.218 -8.429 16.724 1.00 86.94 193 SER A N 1
ATOM 1477 C CA . SER A 1 193 ? 8.597 -8.174 17.177 1.00 86.94 193 SER A CA 1
ATOM 1478 C C . SER A 1 193 ? 9.684 -8.646 16.203 1.00 86.94 193 SER A C 1
ATOM 1480 O O . SER A 1 193 ? 10.814 -8.176 16.298 1.00 86.94 193 SER A O 1
ATOM 1482 N N . ASN A 1 194 ? 9.345 -9.519 15.251 1.00 89.38 194 ASN A N 1
ATOM 1483 C CA . ASN A 1 194 ? 10.270 -10.043 14.239 1.00 89.38 194 ASN A CA 1
ATOM 1484 C C . ASN A 1 194 ? 10.610 -9.032 13.131 1.00 89.38 194 ASN A C 1
ATOM 1486 O O . ASN A 1 194 ? 11.466 -9.308 12.292 1.00 89.38 194 ASN A O 1
ATOM 1490 N N . HIS A 1 195 ? 9.944 -7.876 13.116 1.00 92.75 195 HIS A N 1
ATOM 1491 C CA . HIS A 1 195 ? 10.131 -6.838 12.109 1.00 92.75 195 HIS A CA 1
ATOM 1492 C C . HIS A 1 195 ? 10.855 -5.617 12.674 1.00 92.75 195 HIS A C 1
ATOM 1494 O O . HIS A 1 195 ? 10.814 -5.310 13.868 1.00 92.75 195 HIS A O 1
ATOM 1500 N N . SER A 1 196 ? 11.508 -4.878 11.785 1.00 93.38 196 SER A N 1
ATOM 1501 C CA . SER A 1 196 ? 12.185 -3.631 12.113 1.00 93.38 196 SER A CA 1
ATOM 1502 C C . SER A 1 196 ? 11.197 -2.572 12.606 1.00 93.38 196 SER A C 1
ATOM 1504 O O . SER A 1 196 ? 10.033 -2.518 12.199 1.00 93.38 196 SER A O 1
ATOM 1506 N N . VAL A 1 197 ? 11.676 -1.660 13.451 1.00 92.38 197 VAL A N 1
ATOM 1507 C CA . VAL A 1 197 ? 10.876 -0.536 13.964 1.00 92.38 197 VAL A CA 1
ATOM 1508 C C . VAL A 1 197 ? 10.225 0.286 12.835 1.00 92.38 197 VAL A C 1
ATOM 1510 O O . VAL A 1 197 ? 9.024 0.553 12.936 1.00 92.38 197 VAL A O 1
ATOM 1513 N N . PRO A 1 198 ? 10.921 0.636 11.729 1.00 93.56 198 PRO A N 1
ATOM 1514 C CA . PRO A 1 198 ? 10.290 1.320 10.601 1.00 93.56 198 PRO A CA 1
ATOM 1515 C C . PRO A 1 198 ? 9.135 0.533 9.973 1.00 93.56 198 PRO A C 1
ATOM 1517 O O . PRO A 1 198 ? 8.090 1.125 9.693 1.00 93.56 198 PRO A O 1
ATOM 1520 N N . CYS A 1 199 ? 9.291 -0.782 9.779 1.00 95.06 199 CYS A N 1
ATOM 1521 C CA . CYS A 1 199 ? 8.242 -1.624 9.201 1.00 95.06 199 CYS A CA 1
ATOM 1522 C C . CYS A 1 199 ? 7.008 -1.640 10.100 1.00 95.06 199 CYS A C 1
ATOM 1524 O O . CYS A 1 199 ? 5.910 -1.324 9.641 1.00 95.06 199 CYS A O 1
ATOM 1526 N N . ARG A 1 200 ? 7.210 -1.868 11.400 1.00 94.56 200 ARG A N 1
ATOM 1527 C CA . ARG A 1 200 ? 6.139 -1.904 12.402 1.00 94.56 200 ARG A CA 1
ATOM 1528 C C . ARG A 1 200 ? 5.379 -0.581 12.477 1.00 94.56 200 ARG A C 1
ATOM 1530 O O . ARG A 1 200 ? 4.150 -0.574 12.494 1.00 94.56 200 ARG A O 1
ATOM 1537 N N . ILE A 1 201 ? 6.086 0.553 12.459 1.00 93.69 201 ILE A N 1
ATOM 1538 C CA . ILE A 1 201 ? 5.464 1.888 12.452 1.00 93.69 201 ILE A CA 1
ATOM 1539 C C . ILE A 1 201 ? 4.631 2.105 11.184 1.00 93.69 201 ILE A C 1
ATOM 1541 O O . ILE A 1 201 ? 3.517 2.627 11.266 1.00 93.69 201 ILE A O 1
ATOM 1545 N N . GLN A 1 202 ? 5.148 1.733 10.009 1.00 95.44 202 GLN A N 1
ATOM 1546 C CA . GLN A 1 202 ? 4.390 1.883 8.764 1.00 95.44 202 GLN A CA 1
ATOM 1547 C C . GLN A 1 202 ? 3.200 0.922 8.701 1.00 95.44 202 GLN A C 1
ATOM 1549 O O . GLN A 1 202 ? 2.136 1.312 8.222 1.00 95.44 202 GLN A O 1
ATOM 1554 N N . ALA A 1 203 ? 3.339 -0.294 9.230 1.00 96.75 203 ALA A N 1
ATOM 1555 C CA . ALA A 1 203 ? 2.250 -1.255 9.330 1.00 96.75 203 ALA A CA 1
ATOM 1556 C C . ALA A 1 203 ? 1.116 -0.716 10.215 1.00 96.75 203 ALA A C 1
ATOM 1558 O O . ALA A 1 203 ? -0.036 -0.703 9.788 1.00 96.75 203 ALA A O 1
ATOM 1559 N N . LEU A 1 204 ? 1.436 -0.136 11.379 1.00 95.19 204 LEU A N 1
ATOM 1560 C CA . LEU A 1 204 ? 0.451 0.521 12.252 1.00 95.19 204 LEU A CA 1
ATOM 1561 C C . LEU A 1 204 ? -0.259 1.689 11.551 1.00 95.19 204 LEU A C 1
ATOM 1563 O O . LEU A 1 204 ? -1.480 1.830 11.645 1.00 95.19 204 LEU A O 1
ATOM 1567 N N . LYS A 1 205 ? 0.481 2.515 10.797 1.00 94.81 205 LYS A N 1
ATOM 1568 C CA . LYS A 1 205 ? -0.117 3.592 9.988 1.00 94.81 205 LYS A CA 1
ATOM 1569 C C . LYS A 1 205 ? -1.078 3.046 8.935 1.00 94.81 205 LYS A C 1
ATOM 1571 O O . LYS A 1 205 ? -2.144 3.627 8.740 1.00 94.81 205 LYS A O 1
ATOM 1576 N N . ALA A 1 206 ? -0.727 1.946 8.273 1.00 96.25 206 ALA A N 1
ATOM 1577 C CA . ALA A 1 206 ? -1.613 1.288 7.324 1.00 96.25 206 ALA A CA 1
ATOM 1578 C C . ALA A 1 206 ? -2.856 0.723 8.024 1.00 96.25 206 ALA A C 1
ATOM 1580 O O . ALA A 1 206 ? -3.966 1.058 7.622 1.00 96.25 206 ALA A O 1
ATOM 1581 N N . LEU A 1 207 ? -2.704 -0.027 9.120 1.00 95.56 207 LEU A N 1
ATOM 1582 C CA . LEU A 1 207 ? -3.827 -0.564 9.899 1.00 95.56 207 LEU A CA 1
ATOM 1583 C C . LEU A 1 207 ? -4.810 0.529 10.326 1.00 95.56 207 LEU A C 1
ATOM 1585 O O . LEU A 1 207 ? -6.021 0.327 10.256 1.00 95.56 207 LEU A O 1
ATOM 1589 N N . LYS A 1 208 ? -4.310 1.710 10.707 1.00 93.00 208 LYS A N 1
ATOM 1590 C CA . LYS A 1 208 ? -5.155 2.852 11.074 1.00 93.00 208 LYS A CA 1
ATOM 1591 C C . LYS A 1 208 ? -6.084 3.266 9.931 1.00 93.00 208 LYS A C 1
ATOM 1593 O O . LYS A 1 208 ? -7.251 3.564 10.171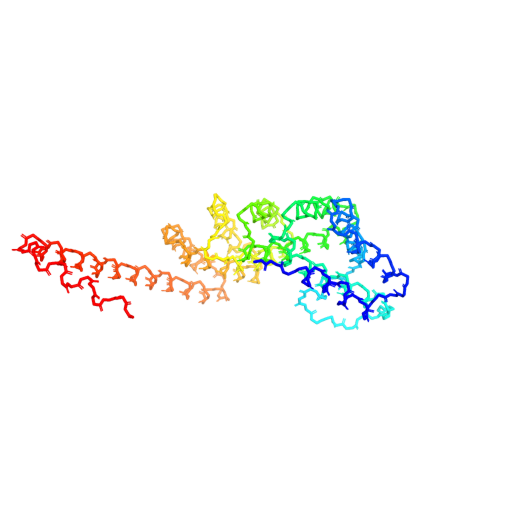 1.00 93.00 208 LYS A O 1
ATOM 1598 N N . VAL A 1 209 ? -5.596 3.253 8.690 1.00 93.31 209 VAL A N 1
ATOM 1599 C CA . VAL A 1 209 ? -6.412 3.564 7.504 1.00 93.31 209 VAL A CA 1
ATOM 1600 C C . VAL A 1 209 ? -7.513 2.526 7.305 1.00 93.31 209 VAL A C 1
ATOM 1602 O O . VAL A 1 209 ? -8.658 2.898 7.045 1.00 93.31 209 VAL A O 1
ATOM 1605 N N . PHE A 1 210 ? -7.199 1.239 7.479 1.00 93.69 210 PHE A N 1
ATOM 1606 C CA . PHE A 1 210 ? -8.189 0.165 7.359 1.00 93.69 210 PHE A CA 1
ATOM 1607 C C . PHE A 1 210 ? -9.261 0.264 8.450 1.00 93.69 210 PHE A C 1
ATOM 1609 O O . PHE A 1 210 ? -10.452 0.201 8.152 1.00 93.69 210 PHE A O 1
ATOM 1616 N N . ALA A 1 211 ? -8.851 0.508 9.693 1.00 91.12 211 ALA A N 1
ATOM 1617 C CA . ALA A 1 211 ? -9.760 0.613 10.826 1.00 91.12 211 ALA A CA 1
ATOM 1618 C C . ALA A 1 211 ? -10.678 1.844 10.764 1.00 91.12 211 ALA A C 1
ATOM 1620 O O . ALA A 1 211 ? -11.849 1.777 11.131 1.00 91.12 211 ALA A O 1
ATOM 1621 N N . ALA A 1 212 ? -10.163 2.976 10.273 1.00 88.94 212 ALA A N 1
ATOM 1622 C CA . ALA A 1 212 ? -10.963 4.183 10.087 1.00 88.94 212 ALA A CA 1
ATOM 1623 C C . ALA A 1 212 ? -12.033 4.004 8.996 1.00 88.94 212 ALA A C 1
ATOM 1625 O O . ALA A 1 212 ? -13.127 4.572 9.087 1.00 88.94 212 ALA A O 1
ATOM 1626 N N . ALA A 1 213 ? -11.726 3.219 7.960 1.00 89.38 213 ALA A N 1
ATOM 1627 C CA . ALA A 1 213 ? -12.652 2.952 6.870 1.00 89.38 213 ALA A CA 1
ATOM 1628 C C . ALA A 1 213 ? -13.728 1.917 7.245 1.00 89.38 213 ALA A C 1
ATOM 1630 O O . ALA A 1 213 ? -14.879 2.096 6.848 1.00 89.38 213 ALA A O 1
ATOM 1631 N N . ASP A 1 214 ? -13.402 0.898 8.046 1.00 89.31 214 ASP A N 1
ATOM 1632 C CA . ASP A 1 214 ? -14.348 -0.150 8.442 1.00 89.31 214 ASP A CA 1
ATOM 1633 C C . ASP A 1 214 ? -14.235 -0.511 9.936 1.00 89.31 214 ASP A C 1
ATOM 1635 O O . ASP A 1 214 ? -13.261 -1.113 10.390 1.00 89.31 214 ASP A O 1
ATOM 1639 N N . LEU A 1 215 ? -15.284 -0.172 10.701 1.00 84.81 215 LEU A N 1
ATOM 1640 C CA . LEU A 1 215 ? -15.376 -0.496 12.129 1.00 84.81 215 LEU A CA 1
ATOM 1641 C C . LEU A 1 215 ? -15.524 -1.998 12.395 1.00 84.81 215 LEU A C 1
ATOM 1643 O O . LEU A 1 215 ? -15.289 -2.419 13.527 1.00 84.81 215 LEU A O 1
ATOM 1647 N N . GLY A 1 216 ? -15.881 -2.807 11.393 1.00 87.50 216 GLY A N 1
ATOM 1648 C CA . GLY A 1 216 ? -15.908 -4.263 11.518 1.00 87.50 216 GLY A CA 1
ATOM 1649 C C . GLY A 1 216 ? -14.559 -4.826 11.972 1.00 87.50 216 GLY A C 1
ATOM 1650 O O . GLY A 1 216 ? -14.515 -5.817 12.700 1.00 87.50 216 GLY A O 1
ATOM 1651 N N . PHE A 1 217 ? -13.459 -4.133 11.657 1.00 90.44 217 PHE A N 1
ATOM 1652 C CA . PHE A 1 217 ? -12.124 -4.512 12.108 1.00 90.44 217 PHE A CA 1
ATOM 1653 C C . PHE A 1 217 ? -11.844 -4.222 13.581 1.00 90.44 217 PHE A C 1
ATOM 1655 O O . PHE A 1 217 ? -10.887 -4.776 14.113 1.00 90.44 217 PHE A O 1
ATOM 1662 N N . TYR A 1 218 ? -12.651 -3.412 14.275 1.00 88.81 218 TYR A N 1
ATOM 1663 C CA . TYR A 1 218 ? -12.394 -3.049 15.674 1.00 88.81 218 TYR A CA 1
ATOM 1664 C C . TYR A 1 218 ? -12.213 -4.285 16.567 1.00 88.81 218 TYR A C 1
ATOM 1666 O O . TYR A 1 218 ? -11.281 -4.343 17.368 1.00 88.81 218 TYR A O 1
ATOM 1674 N N . HIS A 1 219 ? -13.083 -5.287 16.410 1.00 88.56 219 HIS A N 1
ATOM 1675 C CA . HIS A 1 219 ? -13.067 -6.499 17.232 1.00 88.56 219 HIS A CA 1
ATOM 1676 C C . HIS A 1 219 ? -11.835 -7.377 16.997 1.00 88.56 219 HIS A C 1
ATOM 1678 O O . HIS A 1 219 ? -11.433 -8.097 17.905 1.00 88.56 219 HIS A O 1
ATOM 1684 N N . VAL A 1 220 ? -11.231 -7.295 15.810 1.00 91.06 220 VAL A N 1
ATOM 1685 C CA . VAL A 1 220 ? -10.014 -8.037 15.455 1.00 91.06 220 VAL A CA 1
ATOM 1686 C C . VAL A 1 220 ? -8.771 -7.251 15.868 1.00 91.06 220 VAL A C 1
ATOM 1688 O O . VAL A 1 220 ? -7.867 -7.793 16.495 1.00 91.06 220 VAL A O 1
ATOM 1691 N N . LEU A 1 221 ? -8.741 -5.954 15.558 1.00 93.00 221 LEU A N 1
ATOM 1692 C CA . LEU A 1 221 ? -7.574 -5.105 15.768 1.00 93.00 221 LEU A CA 1
ATOM 1693 C C . LEU A 1 221 ? -7.308 -4.831 17.239 1.00 93.00 221 LEU A C 1
ATOM 1695 O O . LEU A 1 221 ? -6.159 -4.870 17.661 1.00 93.00 221 LEU A O 1
ATOM 1699 N N . ARG A 1 222 ? -8.342 -4.529 18.030 1.00 92.94 222 ARG A N 1
ATOM 1700 C CA . ARG A 1 222 ? -8.136 -4.094 19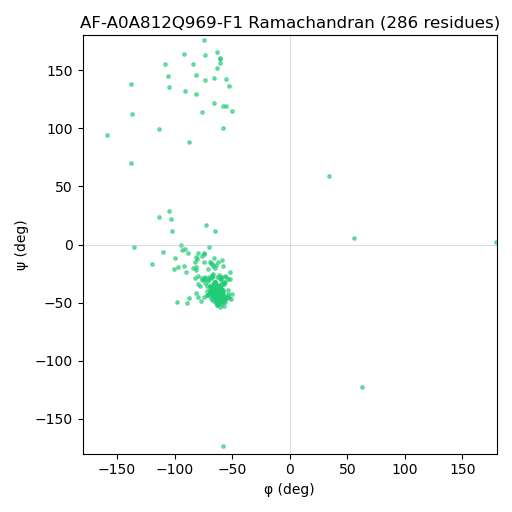.413 1.00 92.94 222 ARG A CA 1
ATOM 1701 C C . ARG A 1 222 ? -7.413 -5.144 20.267 1.00 92.94 222 ARG A C 1
ATOM 1703 O O . ARG A 1 222 ? -6.400 -4.768 20.847 1.00 92.94 222 ARG A O 1
ATOM 1710 N N . PRO A 1 223 ? -7.868 -6.412 20.352 1.00 93.25 223 PRO A N 1
ATOM 1711 C CA . PRO A 1 223 ? -7.191 -7.408 21.180 1.00 93.25 223 PRO A CA 1
ATOM 1712 C C . PRO A 1 223 ? -5.741 -7.629 20.748 1.00 93.25 223 PRO A C 1
ATOM 1714 O O . PRO A 1 223 ? -4.852 -7.637 21.592 1.00 93.25 223 PRO A O 1
ATOM 1717 N N . GLN A 1 224 ? -5.492 -7.710 19.437 1.00 93.06 224 GLN A N 1
ATOM 1718 C CA . GLN A 1 224 ? -4.141 -7.913 18.914 1.00 93.06 224 GLN A CA 1
ATOM 1719 C C . GLN A 1 224 ? -3.229 -6.709 19.162 1.00 93.06 224 GLN A C 1
ATOM 1721 O O . GLN A 1 224 ? -2.065 -6.879 19.501 1.00 93.06 224 GLN A O 1
ATOM 1726 N N . LEU A 1 225 ? -3.739 -5.479 19.049 1.00 92.44 225 LEU A N 1
ATOM 1727 C CA . LEU A 1 225 ? -2.966 -4.285 19.393 1.00 92.44 225 LEU A CA 1
ATOM 1728 C C . LEU A 1 225 ? -2.662 -4.218 20.892 1.00 92.44 225 LEU A C 1
ATOM 1730 O O . LEU A 1 225 ? -1.579 -3.773 21.252 1.00 92.44 225 LEU A O 1
ATOM 1734 N N . THR A 1 226 ? -3.576 -4.653 21.762 1.00 92.69 226 THR A N 1
ATOM 1735 C CA . THR A 1 226 ? -3.309 -4.750 23.206 1.00 92.69 226 THR A CA 1
ATOM 1736 C C . THR A 1 226 ? -2.213 -5.776 23.492 1.00 92.69 226 THR A C 1
ATOM 1738 O O . THR A 1 226 ? -1.243 -5.451 24.165 1.00 92.69 226 THR A O 1
ATOM 1741 N N . GLU A 1 227 ? -2.295 -6.965 22.898 1.00 91.94 227 GLU A N 1
ATOM 1742 C CA . GLU A 1 227 ? -1.254 -7.991 23.029 1.00 91.94 227 GLU A CA 1
ATOM 1743 C C . GLU A 1 227 ? 0.106 -7.507 22.497 1.00 91.94 227 GLU A C 1
ATOM 1745 O O . GLU A 1 227 ? 1.151 -7.697 23.125 1.00 91.94 227 GLU A O 1
ATOM 1750 N N . LEU A 1 228 ? 0.105 -6.812 21.357 1.00 90.00 228 LEU A N 1
ATOM 1751 C CA . LEU A 1 228 ? 1.300 -6.175 20.812 1.00 90.00 228 LEU A CA 1
ATOM 1752 C C . LEU A 1 228 ? 1.830 -5.078 21.738 1.00 90.00 228 LEU A C 1
ATOM 1754 O O . LEU A 1 228 ? 3.041 -4.962 21.881 1.00 90.00 228 LEU A O 1
ATOM 1758 N N . TYR A 1 229 ? 0.969 -4.277 22.369 1.00 90.88 229 TYR A N 1
ATOM 1759 C CA . TYR A 1 229 ? 1.387 -3.253 23.329 1.00 90.88 229 TYR A CA 1
ATOM 1760 C C . TYR A 1 229 ? 2.127 -3.877 24.515 1.00 90.88 229 TYR A C 1
ATOM 1762 O O . TYR A 1 229 ? 3.212 -3.411 24.860 1.00 90.88 229 TYR A O 1
ATOM 1770 N N . ASP A 1 230 ? 1.585 -4.963 25.065 1.00 88.19 230 ASP A N 1
ATOM 1771 C CA . ASP A 1 230 ? 2.146 -5.653 26.229 1.00 88.19 230 ASP A CA 1
ATOM 1772 C C . ASP A 1 230 ? 3.462 -6.383 25.910 1.00 88.19 230 ASP A C 1
ATOM 1774 O O . ASP A 1 230 ? 4.333 -6.509 26.772 1.00 88.19 230 ASP A O 1
ATOM 1778 N N . SER A 1 231 ? 3.635 -6.837 24.665 1.00 86.19 231 SER A N 1
ATOM 1779 C CA . SER A 1 231 ? 4.806 -7.613 24.230 1.00 86.19 231 SER A CA 1
ATOM 1780 C C . SER A 1 231 ? 5.879 -6.803 23.489 1.00 86.19 231 SER A C 1
ATOM 1782 O O . SER A 1 231 ? 6.980 -7.308 23.250 1.00 86.19 231 SER A O 1
ATOM 1784 N N . CYS A 1 232 ? 5.603 -5.557 23.084 1.00 79.44 232 CYS A N 1
ATOM 1785 C CA . CYS A 1 232 ? 6.506 -4.806 22.214 1.00 79.44 232 CYS A CA 1
ATOM 1786 C C . CYS A 1 232 ? 7.652 -4.081 22.931 1.00 79.44 232 CYS A C 1
ATOM 1788 O O . CYS A 1 232 ? 7.563 -3.634 24.072 1.00 79.44 232 CYS A O 1
ATOM 1790 N N . ALA A 1 233 ? 8.730 -3.854 22.173 1.00 73.62 233 ALA A N 1
ATOM 1791 C CA . ALA A 1 233 ? 9.769 -2.899 22.539 1.00 73.62 233 ALA A CA 1
ATOM 1792 C C . ALA A 1 233 ? 9.184 -1.494 22.798 1.00 73.62 233 ALA A C 1
ATOM 1794 O O . ALA A 1 233 ? 8.305 -1.024 22.067 1.00 73.62 233 ALA A O 1
ATOM 1795 N N . ARG A 1 234 ? 9.750 -0.798 23.796 1.00 82.56 234 ARG A N 1
ATOM 1796 C CA . ARG A 1 234 ? 9.308 0.525 24.289 1.00 82.56 234 ARG A CA 1
ATOM 1797 C C . ARG A 1 234 ? 9.152 1.595 23.204 1.00 82.56 234 ARG A C 1
ATOM 1799 O O . ARG A 1 234 ? 8.405 2.545 23.394 1.00 82.56 234 ARG A O 1
ATOM 1806 N N . GLU A 1 235 ? 9.843 1.451 22.081 1.00 85.44 235 GLU A N 1
ATOM 1807 C CA . GLU A 1 235 ? 9.864 2.422 20.983 1.00 85.44 235 GLU A CA 1
ATOM 1808 C C . GLU A 1 235 ? 8.542 2.479 20.200 1.00 85.44 235 GLU A C 1
ATOM 1810 O O . GLU A 1 235 ? 8.157 3.541 19.715 1.00 85.44 235 GLU A O 1
ATOM 1815 N N . VAL A 1 236 ? 7.821 1.356 20.093 1.00 87.75 236 VAL A N 1
ATOM 1816 C CA . VAL A 1 236 ? 6.578 1.260 19.300 1.00 87.75 236 VAL A CA 1
ATOM 1817 C C . VAL A 1 236 ? 5.329 1.354 20.187 1.00 87.75 236 VAL A C 1
ATOM 1819 O O . VAL A 1 236 ? 4.266 1.770 19.717 1.00 87.75 236 VAL A O 1
ATOM 1822 N N . ALA A 1 237 ? 5.465 1.070 21.486 1.00 88.94 237 ALA A N 1
ATOM 1823 C CA . ALA A 1 237 ? 4.379 1.117 22.467 1.00 88.94 237 ALA A CA 1
ATOM 1824 C C . ALA A 1 237 ? 3.565 2.434 22.453 1.00 88.94 237 ALA A C 1
ATOM 1826 O O . ALA A 1 237 ? 2.333 2.359 22.449 1.00 88.94 237 ALA A O 1
ATOM 1827 N N . PRO A 1 238 ? 4.169 3.641 22.348 1.00 91.94 238 PRO A N 1
ATOM 1828 C CA . PRO A 1 238 ? 3.401 4.887 22.296 1.00 91.94 238 PRO A CA 1
ATOM 1829 C C . PRO A 1 238 ? 2.519 5.006 21.047 1.00 91.94 238 PRO A C 1
ATOM 1831 O O . PRO A 1 238 ? 1.443 5.602 21.099 1.00 91.94 238 PRO A O 1
ATOM 1834 N N . VAL A 1 239 ? 2.965 4.446 19.916 1.00 91.62 239 VAL A N 1
ATOM 1835 C CA . VAL A 1 239 ? 2.205 4.456 18.657 1.00 91.62 239 VAL A CA 1
ATOM 1836 C C . VAL A 1 239 ? 1.009 3.513 18.764 1.00 91.62 239 VAL A C 1
ATOM 1838 O O . VAL A 1 239 ? -0.097 3.892 18.384 1.00 91.62 239 VAL A O 1
ATOM 1841 N N . ILE A 1 240 ? 1.217 2.325 19.338 1.00 91.38 240 ILE A N 1
ATOM 1842 C CA . ILE A 1 240 ? 0.155 1.339 19.570 1.00 91.38 240 ILE A CA 1
ATOM 1843 C C . ILE A 1 240 ? -0.878 1.885 20.561 1.00 91.38 240 ILE A C 1
ATOM 1845 O O . ILE A 1 240 ? -2.068 1.877 20.262 1.00 91.38 240 ILE A O 1
ATOM 1849 N N . SER A 1 241 ? -0.438 2.437 21.696 1.00 92.88 241 SER A N 1
ATOM 1850 C CA . SER A 1 241 ? -1.325 3.038 22.701 1.00 92.88 241 SER A CA 1
ATOM 1851 C C . SER A 1 241 ? -2.201 4.143 22.103 1.00 92.88 241 SER A C 1
ATOM 1853 O O . SER A 1 241 ? -3.420 4.144 22.285 1.00 92.88 241 SER A O 1
ATOM 1855 N N . ARG A 1 242 ? -1.604 5.041 21.305 1.00 93.50 242 ARG A N 1
ATOM 1856 C CA . ARG A 1 242 ? -2.351 6.082 20.589 1.00 93.50 242 ARG A CA 1
ATOM 1857 C C . ARG A 1 242 ? -3.384 5.481 19.640 1.00 93.50 242 ARG A C 1
ATOM 1859 O O . ARG A 1 242 ? -4.520 5.939 19.620 1.00 93.50 242 ARG A O 1
ATOM 1866 N N . MET A 1 243 ? -3.003 4.460 18.877 1.00 92.81 243 MET A N 1
ATOM 1867 C CA . MET A 1 243 ? -3.909 3.793 17.947 1.00 92.81 243 MET A CA 1
ATOM 1868 C C . MET A 1 243 ? -5.087 3.127 18.671 1.00 92.81 243 MET A C 1
ATOM 1870 O O . MET A 1 243 ? -6.222 3.279 18.235 1.00 92.81 243 MET A O 1
ATOM 1874 N N . ILE A 1 244 ? -4.848 2.454 19.800 1.00 93.38 244 ILE A N 1
ATOM 1875 C CA . ILE A 1 244 ? -5.905 1.870 20.641 1.00 93.38 244 ILE A CA 1
ATOM 1876 C C . ILE A 1 244 ? -6.894 2.954 21.095 1.00 93.38 244 ILE A C 1
ATOM 1878 O O . ILE A 1 244 ? -8.103 2.774 20.944 1.00 93.38 244 ILE A O 1
ATOM 1882 N N . GLY A 1 245 ? -6.388 4.090 21.591 1.00 92.00 245 GLY A N 1
ATOM 1883 C CA . GLY A 1 245 ? -7.227 5.213 22.018 1.00 92.00 245 GLY A CA 1
ATOM 1884 C C . GLY A 1 245 ? -8.054 5.817 20.879 1.00 92.00 245 GLY A C 1
ATOM 1885 O O . GLY A 1 245 ? -9.237 6.099 21.051 1.00 92.00 245 GLY A O 1
ATOM 1886 N N . GLU A 1 246 ? -7.467 5.958 19.688 1.00 91.62 246 GLU A N 1
ATOM 1887 C CA . GLU A 1 246 ? -8.186 6.424 18.495 1.00 91.62 246 GLU A CA 1
ATOM 1888 C C . GLU A 1 246 ? -9.290 5.444 18.066 1.00 91.62 246 GLU A C 1
ATOM 1890 O O . GLU A 1 246 ? -10.387 5.874 17.708 1.00 91.62 246 GLU A O 1
ATOM 1895 N N . LEU A 1 247 ? -9.036 4.132 18.128 1.00 90.19 247 LEU A N 1
ATOM 1896 C CA . LEU A 1 247 ? -10.041 3.112 17.816 1.00 90.19 247 LEU A CA 1
ATOM 1897 C C . LEU A 1 247 ? -11.216 3.142 18.797 1.00 90.19 247 LEU A C 1
ATOM 1899 O O . LEU A 1 247 ? -12.365 2.998 18.377 1.00 90.19 247 LEU A O 1
ATOM 1903 N N . ASP A 1 248 ? -10.946 3.338 20.089 1.00 92.31 248 ASP A N 1
ATOM 1904 C CA . ASP A 1 248 ? -11.996 3.480 21.101 1.00 92.31 248 ASP A CA 1
ATOM 1905 C C . ASP A 1 248 ? -12.849 4.708 20.883 1.00 92.31 248 ASP A C 1
ATOM 1907 O O . ASP A 1 248 ? -14.078 4.615 20.899 1.00 92.31 248 ASP A O 1
ATOM 1911 N N . TRP A 1 249 ? -12.197 5.841 20.636 1.00 91.38 249 TRP A N 1
ATOM 1912 C CA . TRP A 1 249 ? -12.890 7.077 20.333 1.00 91.38 249 TRP A CA 1
ATOM 1913 C C . TRP A 1 249 ? -13.820 6.907 19.126 1.00 91.38 249 TRP A C 1
ATOM 1915 O O . TRP A 1 249 ? -15.012 7.192 19.228 1.00 91.38 249 TRP A O 1
ATOM 1925 N N . LEU A 1 250 ? -13.320 6.344 18.019 1.00 88.00 250 LEU A N 1
ATOM 1926 C CA . LEU A 1 250 ? -14.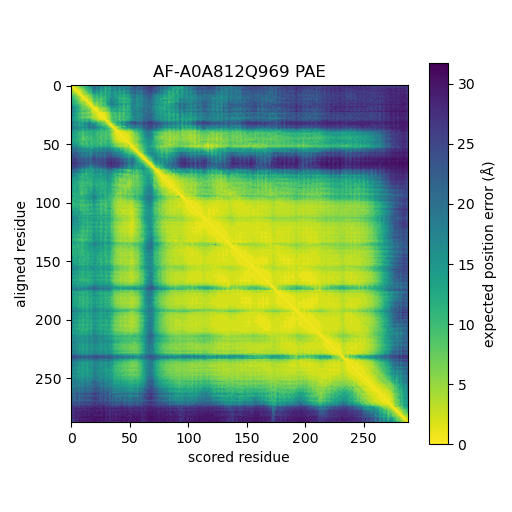115 6.108 16.807 1.00 88.00 250 LEU A CA 1
ATOM 1927 C C . LEU A 1 250 ? -15.327 5.199 17.055 1.00 88.00 250 LEU A C 1
ATOM 1929 O O . LEU A 1 250 ? -16.395 5.412 16.472 1.00 88.00 250 LEU A O 1
ATOM 1933 N N . LYS A 1 251 ? -15.182 4.184 17.915 1.00 89.00 251 LYS A N 1
ATOM 1934 C CA . LYS A 1 251 ? -16.291 3.304 18.298 1.00 89.00 251 LYS A CA 1
ATOM 1935 C C . LYS A 1 251 ? -17.357 4.058 19.097 1.00 89.00 251 LYS A C 1
ATOM 1937 O O . LYS A 1 251 ? -18.543 3.900 18.807 1.00 89.00 251 LYS A O 1
ATOM 1942 N N . ILE A 1 252 ? -16.950 4.872 20.071 1.00 89.44 252 ILE A N 1
ATOM 1943 C CA . ILE A 1 252 ? -17.861 5.675 20.904 1.00 89.44 252 ILE A CA 1
ATOM 1944 C C . ILE A 1 252 ? -18.586 6.728 20.057 1.00 89.44 252 ILE A C 1
ATOM 1946 O O . ILE A 1 252 ? -19.808 6.863 20.148 1.00 89.44 252 ILE A O 1
ATOM 1950 N N . GLU A 1 253 ? -17.852 7.435 19.199 1.00 89.00 253 GLU A N 1
ATOM 1951 C CA . GLU A 1 253 ? -18.382 8.479 18.322 1.00 89.00 253 GLU A CA 1
ATOM 1952 C C . GLU A 1 253 ? -19.475 7.920 17.400 1.00 89.00 253 GLU A C 1
ATOM 1954 O O . GLU A 1 253 ? -20.587 8.451 17.345 1.00 89.00 253 GLU A O 1
ATOM 1959 N N . ARG A 1 254 ? -19.217 6.782 16.740 1.00 85.12 254 ARG A N 1
ATOM 1960 C CA . ARG A 1 254 ? -20.208 6.142 15.861 1.00 85.12 254 ARG A CA 1
ATOM 1961 C C . ARG A 1 254 ? -21.394 5.548 16.622 1.00 85.12 254 ARG A C 1
ATOM 1963 O O . ARG A 1 254 ? -22.511 5.621 16.115 1.00 85.12 254 ARG A O 1
ATOM 1970 N N . ALA A 1 255 ? -21.190 5.002 17.823 1.00 86.50 255 ALA A N 1
ATOM 1971 C CA . ALA A 1 255 ? -22.293 4.532 18.665 1.00 86.50 255 ALA A CA 1
ATOM 1972 C C . ALA A 1 255 ? -23.225 5.689 19.067 1.00 86.50 255 ALA A C 1
ATOM 1974 O O . ALA A 1 255 ? -24.448 5.562 18.993 1.00 86.50 255 ALA A O 1
ATOM 1975 N N . THR A 1 256 ? -22.645 6.841 19.412 1.00 89.06 256 THR A N 1
ATOM 1976 C CA . THR A 1 256 ? -23.390 8.064 19.743 1.00 89.06 256 THR A CA 1
ATOM 1977 C C . THR A 1 256 ? -24.166 8.585 18.536 1.00 89.06 256 THR A C 1
ATOM 1979 O O . THR A 1 256 ? -25.368 8.828 18.638 1.00 89.06 256 THR A O 1
ATOM 1982 N N . ALA A 1 257 ? -23.517 8.678 17.371 1.00 86.25 257 ALA A N 1
ATOM 1983 C CA . ALA A 1 257 ? -24.164 9.110 16.133 1.00 86.25 257 ALA A CA 1
ATOM 1984 C C . ALA A 1 257 ? -25.327 8.185 15.729 1.00 86.25 257 ALA A C 1
ATOM 1986 O O . ALA A 1 257 ? -26.380 8.660 15.305 1.00 86.25 257 ALA A O 1
ATOM 1987 N N . HIS A 1 258 ? -25.167 6.869 15.901 1.00 85.38 258 HIS A N 1
ATOM 1988 C CA . HIS A 1 258 ? -26.228 5.901 15.626 1.00 85.38 258 HIS A CA 1
ATOM 1989 C C . HIS A 1 258 ? -27.421 6.062 16.577 1.00 85.38 258 HIS A C 1
ATOM 1991 O O . HIS A 1 258 ? -28.561 6.089 16.118 1.00 85.38 258 HIS A O 1
ATOM 1997 N N . SER A 1 259 ? -27.165 6.234 17.878 1.00 87.00 259 SER A N 1
ATOM 1998 C CA . SER A 1 259 ? -28.205 6.493 18.884 1.00 87.00 259 SER A CA 1
ATOM 1999 C C . SER A 1 259 ? -28.986 7.780 18.582 1.00 87.00 259 SER A C 1
ATOM 2001 O O . SER A 1 259 ? -30.218 7.782 18.582 1.00 87.00 259 SER A O 1
ATOM 2003 N N . MET A 1 260 ? -28.282 8.860 18.220 1.00 87.12 260 MET A N 1
ATOM 2004 C CA . MET A 1 260 ? -28.913 10.115 17.800 1.00 87.12 260 MET A CA 1
ATOM 2005 C C . MET A 1 260 ? -29.793 9.936 16.559 1.00 87.12 260 MET A C 1
ATOM 2007 O O . MET A 1 260 ? -30.925 10.417 16.540 1.0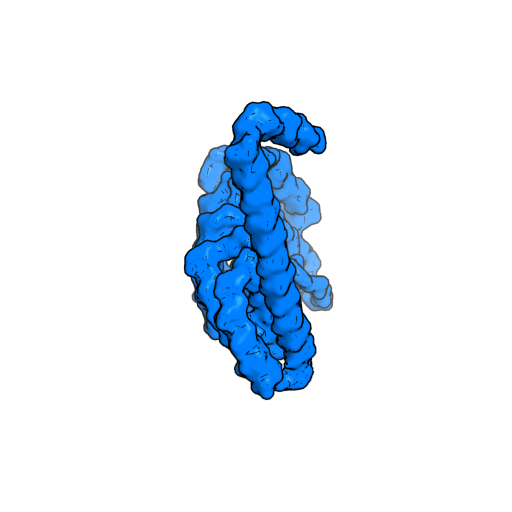0 87.12 260 MET A O 1
ATOM 2011 N N . ALA A 1 261 ? -29.306 9.219 15.543 1.00 85.12 261 ALA A N 1
ATOM 2012 C CA . ALA A 1 261 ? -30.075 8.948 14.332 1.00 85.12 261 ALA A CA 1
ATOM 2013 C C . ALA A 1 261 ? -31.337 8.121 14.632 1.00 85.12 261 ALA A C 1
ATOM 2015 O O . ALA A 1 261 ? -32.419 8.471 14.171 1.00 85.12 261 ALA A O 1
ATOM 2016 N N . GLN A 1 262 ? -31.232 7.068 15.450 1.00 85.56 262 GLN A N 1
ATOM 2017 C CA . GLN A 1 262 ? -32.385 6.261 15.867 1.00 85.56 262 GLN A CA 1
ATOM 2018 C C . GLN A 1 262 ? -33.423 7.090 16.629 1.00 85.56 262 GLN A C 1
ATOM 2020 O O . GLN A 1 262 ? -34.619 6.979 16.359 1.00 85.56 262 GLN A O 1
ATOM 2025 N N . SER A 1 263 ? -32.978 7.953 17.549 1.00 85.56 263 SER A N 1
ATOM 2026 C CA . SER A 1 263 ? -33.876 8.858 18.270 1.00 85.56 263 SER A CA 1
ATOM 2027 C C . SER A 1 263 ? -34.578 9.832 17.326 1.00 85.56 263 SER A C 1
ATOM 2029 O O . SER A 1 263 ? -35.763 10.106 17.513 1.00 85.56 263 SER A O 1
ATOM 2031 N N . PHE A 1 264 ? -33.867 10.357 16.326 1.00 86.25 264 PHE A N 1
ATOM 2032 C CA . PHE A 1 264 ? -34.440 11.246 15.321 1.00 86.25 264 PHE A CA 1
ATOM 2033 C C . PHE A 1 264 ? -35.512 10.527 14.493 1.00 86.25 264 PHE A C 1
ATOM 2035 O O . PHE A 1 264 ? -36.650 10.991 14.450 1.00 86.25 264 PHE A O 1
ATOM 2042 N N . PHE A 1 265 ? -35.200 9.356 13.928 1.00 84.81 265 PHE A N 1
ATOM 2043 C CA . PHE A 1 265 ? -36.161 8.582 13.137 1.00 84.81 265 PHE A CA 1
ATOM 2044 C C . PHE A 1 265 ? -37.380 8.149 13.955 1.00 84.81 265 PHE A C 1
ATOM 2046 O O . PHE A 1 265 ? -38.501 8.316 13.487 1.00 84.81 265 PHE A O 1
ATOM 2053 N N . SER A 1 266 ? -37.192 7.695 15.199 1.00 86.88 266 SER A N 1
ATOM 2054 C CA . SER A 1 266 ? -38.313 7.343 16.082 1.00 86.88 266 SER A CA 1
ATOM 2055 C C . SER A 1 266 ? -39.226 8.542 16.362 1.00 86.88 266 SER A C 1
ATOM 2057 O O . SER A 1 266 ? -40.447 8.399 16.419 1.00 86.88 266 SER A O 1
ATOM 2059 N N . ASN A 1 267 ? -38.660 9.743 16.509 1.00 83.81 267 ASN A N 1
ATOM 2060 C CA . ASN A 1 267 ? -39.454 10.959 16.663 1.00 83.81 267 ASN A CA 1
ATOM 2061 C C . ASN A 1 267 ? -40.191 11.327 15.368 1.00 83.81 267 ASN A C 1
ATOM 2063 O O . ASN A 1 267 ? -41.371 11.665 15.434 1.00 83.81 267 ASN A O 1
ATOM 2067 N N . CYS A 1 268 ? -39.551 11.209 14.202 1.00 77.94 268 CYS A N 1
ATOM 2068 C CA . CYS A 1 268 ? -40.210 11.411 12.910 1.00 77.94 268 CYS A CA 1
ATOM 2069 C C . CYS A 1 268 ? -41.372 10.432 12.699 1.00 77.94 268 CYS A C 1
ATOM 2071 O O . CYS A 1 268 ? -42.449 10.858 12.297 1.00 77.94 268 CYS A O 1
ATOM 2073 N N . GLU A 1 269 ? -41.194 9.148 13.018 1.00 82.88 269 GLU A N 1
ATOM 2074 C CA . GLU A 1 269 ? -42.252 8.132 12.937 1.00 82.88 269 GLU A CA 1
ATOM 2075 C C . GLU A 1 269 ? -43.434 8.463 13.852 1.00 82.88 269 GLU A C 1
ATOM 2077 O O . GLU A 1 269 ? -44.585 8.372 13.429 1.00 82.88 269 GLU A O 1
ATOM 2082 N N . LYS A 1 270 ? -43.171 8.916 15.086 1.00 84.31 270 LYS A N 1
ATOM 2083 C CA . LYS A 1 270 ? -44.227 9.365 16.009 1.00 84.31 270 LYS A CA 1
ATOM 2084 C C . LYS A 1 270 ? -44.990 10.572 15.466 1.00 84.31 270 LYS A C 1
ATOM 2086 O O . LYS A 1 270 ? -46.209 10.615 15.594 1.00 84.31 270 LYS A O 1
ATOM 2091 N N . ILE A 1 271 ? -44.294 11.535 14.858 1.00 77.50 271 ILE A N 1
ATOM 2092 C CA . ILE A 1 271 ? -44.917 12.717 14.242 1.00 77.50 271 ILE A CA 1
ATOM 2093 C C . ILE A 1 271 ? -45.772 12.304 13.036 1.00 77.50 271 ILE A C 1
ATOM 2095 O O . ILE A 1 271 ? -46.924 12.719 12.934 1.00 77.50 271 ILE A O 1
ATOM 2099 N N . LEU A 1 272 ? -45.239 11.442 12.166 1.00 74.31 272 LEU A N 1
ATOM 2100 C CA . LEU A 1 272 ? -45.936 10.904 10.993 1.00 74.31 272 LEU A CA 1
ATOM 2101 C C . LEU A 1 272 ? -47.190 10.104 11.371 1.00 74.31 272 LEU A C 1
ATOM 2103 O O . LEU A 1 272 ? -48.208 10.208 10.691 1.00 74.31 272 LEU A O 1
ATOM 2107 N N . ALA A 1 273 ? -47.133 9.327 12.455 1.00 76.12 273 ALA A N 1
ATOM 2108 C CA . ALA A 1 273 ? -48.266 8.552 12.954 1.00 76.12 273 ALA A CA 1
ATOM 2109 C C . ALA A 1 273 ? -49.339 9.418 13.639 1.00 76.12 273 ALA A C 1
ATOM 2111 O O . ALA A 1 273 ? -50.508 9.039 13.649 1.00 76.12 273 ALA A O 1
ATOM 2112 N N . ALA A 1 274 ? -48.954 10.560 14.219 1.00 78.06 274 ALA A N 1
ATOM 2113 C CA . ALA A 1 274 ? -49.871 11.448 14.928 1.00 78.06 274 ALA A CA 1
ATOM 2114 C C . ALA A 1 274 ? -50.690 12.353 13.990 1.00 78.06 274 ALA A C 1
ATOM 2116 O O . ALA A 1 274 ? -51.840 12.648 14.308 1.00 78.06 274 ALA A O 1
ATOM 2117 N N . ASP A 1 275 ? -50.125 12.798 12.859 1.00 75.62 275 ASP A N 1
ATOM 2118 C CA . ASP A 1 275 ? -50.828 13.661 11.897 1.00 75.62 275 ASP A CA 1
ATOM 2119 C C . ASP A 1 275 ? -50.192 13.596 10.484 1.00 75.62 275 ASP A C 1
ATOM 2121 O O . ASP A 1 275 ? -49.245 14.336 10.187 1.00 75.62 275 ASP A O 1
ATOM 2125 N N . PRO A 1 276 ? -50.696 12.732 9.579 1.00 60.84 276 PRO A N 1
ATOM 2126 C CA . PRO A 1 276 ? -50.094 12.502 8.261 1.00 60.84 276 PRO A CA 1
ATOM 2127 C C . PRO A 1 276 ? -50.050 13.750 7.367 1.00 60.84 276 PRO A C 1
ATOM 2129 O O . PRO A 1 276 ? -49.194 13.857 6.490 1.00 60.84 276 PRO A O 1
ATOM 2132 N N . LEU A 1 277 ? -50.960 14.708 7.583 1.00 60.69 277 LEU A N 1
ATOM 2133 C CA . LEU A 1 277 ? -51.104 15.903 6.746 1.00 60.69 277 LEU A CA 1
ATOM 2134 C C . LEU A 1 277 ? -50.093 17.011 7.097 1.00 60.69 277 LEU A C 1
ATOM 2136 O O . LEU A 1 277 ? -49.805 17.854 6.250 1.00 60.69 277 LEU A O 1
ATOM 2140 N N . LYS A 1 278 ? -49.490 16.989 8.296 1.00 56.25 278 LYS A N 1
ATOM 2141 C CA . LYS A 1 278 ? -48.424 17.932 8.702 1.00 56.25 278 LYS A CA 1
ATOM 2142 C C . LYS A 1 278 ? -47.024 17.549 8.219 1.00 56.25 278 LYS A C 1
ATOM 2144 O O . LYS A 1 278 ? -46.113 18.375 8.255 1.00 56.25 278 LYS A O 1
ATOM 2149 N N . ALA A 1 279 ? -46.826 16.315 7.767 1.00 53.72 279 ALA A N 1
ATOM 2150 C CA . ALA A 1 279 ? -45.508 15.834 7.365 1.00 53.72 279 ALA A CA 1
ATOM 2151 C C . ALA A 1 279 ? -45.025 16.409 6.022 1.00 53.72 279 ALA A C 1
ATOM 2153 O O . ALA A 1 279 ? -43.825 16.617 5.840 1.00 53.72 279 ALA A O 1
ATOM 2154 N N . CYS A 1 280 ? -45.941 16.735 5.104 1.00 49.78 280 CYS A N 1
ATOM 2155 C CA . CYS A 1 280 ? -45.583 17.323 3.810 1.00 49.78 280 CYS A CA 1
ATOM 2156 C C . CYS A 1 280 ? -45.019 18.749 3.924 1.00 49.78 280 CYS A C 1
ATOM 2158 O O . CYS A 1 280 ? -44.173 19.115 3.117 1.00 49.78 280 CYS A O 1
ATOM 2160 N N . SER A 1 281 ? -45.403 19.536 4.937 1.00 53.69 281 SER A N 1
ATOM 2161 C CA . SER A 1 281 ? -44.919 20.918 5.092 1.00 53.69 281 SER A CA 1
ATOM 2162 C C . SER A 1 281 ? -43.526 21.042 5.721 1.00 53.69 281 SER A C 1
ATOM 2164 O O . SER A 1 281 ? -42.945 22.121 5.681 1.00 53.69 281 SER A O 1
ATOM 2166 N N . HIS A 1 282 ? -42.975 19.971 6.307 1.00 50.03 282 HIS A N 1
ATOM 2167 C CA . HIS A 1 282 ? -41.653 20.009 6.952 1.00 50.03 282 HIS A CA 1
ATOM 2168 C C . HIS A 1 282 ? -40.504 19.502 6.069 1.00 50.03 282 HIS A C 1
ATOM 2170 O O . HIS A 1 282 ? -39.358 19.860 6.321 1.00 50.03 282 HIS A O 1
ATOM 2176 N N . ILE A 1 283 ? -40.784 18.727 5.016 1.00 51.91 283 ILE A N 1
ATOM 2177 C CA . ILE A 1 283 ? -39.744 18.176 4.126 1.00 51.91 283 ILE A CA 1
ATOM 2178 C C . ILE A 1 283 ? -39.285 19.205 3.071 1.00 51.91 283 ILE A C 1
ATOM 2180 O O . ILE A 1 283 ? -38.166 19.119 2.570 1.00 51.91 283 ILE A O 1
ATOM 2184 N N . GLU A 1 284 ? -40.094 20.224 2.763 1.00 45.53 284 GLU A N 1
ATOM 2185 C CA . GLU A 1 284 ? -39.736 21.262 1.779 1.00 45.53 284 GLU A CA 1
ATOM 2186 C C . GLU A 1 284 ? -38.783 22.353 2.308 1.00 45.53 284 GLU A C 1
ATOM 2188 O O . GLU A 1 284 ? -38.273 23.143 1.516 1.00 45.53 284 GLU A O 1
ATOM 2193 N N . LEU A 1 285 ? -38.474 22.386 3.610 1.00 46.34 285 LEU A N 1
ATOM 2194 C CA . LEU A 1 285 ? -37.643 23.441 4.216 1.00 46.34 285 LEU A CA 1
ATOM 2195 C C . LEU A 1 285 ? -36.137 23.128 4.309 1.00 46.34 285 LEU A C 1
ATOM 2197 O O . LEU A 1 285 ? -35.372 24.019 4.662 1.00 46.34 285 LEU A O 1
ATOM 2201 N N . GLU A 1 286 ? -35.682 21.925 3.942 1.00 43.97 286 GLU A N 1
ATOM 2202 C CA . GLU A 1 286 ? -34.253 21.536 4.015 1.00 43.97 286 GLU A CA 1
ATOM 2203 C C . GLU A 1 286 ? -33.600 21.290 2.638 1.00 43.97 286 GLU A C 1
ATOM 2205 O O . GLU A 1 286 ? -32.605 20.575 2.518 1.00 43.97 286 GLU A O 1
ATOM 2210 N N . ARG A 1 287 ? -34.146 21.887 1.568 1.00 37.28 287 ARG A N 1
ATOM 2211 C CA . ARG A 1 287 ? -33.559 21.860 0.210 1.00 37.28 287 ARG A CA 1
ATOM 2212 C C . ARG A 1 287 ? -32.855 23.160 -0.219 1.00 37.28 287 ARG A C 1
ATOM 2214 O O . ARG A 1 287 ? -32.672 23.365 -1.419 1.00 37.28 287 ARG A O 1
ATOM 2221 N N . VAL A 1 288 ? -32.428 24.002 0.726 1.00 38.69 288 VAL A N 1
ATOM 2222 C CA . VAL A 1 288 ? -31.552 25.166 0.467 1.00 38.69 288 VAL A CA 1
ATOM 2223 C C . VAL A 1 288 ? -30.188 24.952 1.102 1.00 38.69 288 VAL A C 1
ATOM 2225 O O . VAL A 1 288 ? -30.158 24.636 2.309 1.00 38.69 288 VAL A O 1
#

Nearest PDB structures (foldseek):
  3w3z-assembly1_A  TM=5.665E-01  e=3.377E-02  Saccharomyces cerevisiae S288C
  2qmr-assembly3_C  TM=5.612E-01  e=6.366E-02  Homo sapiens
  7vpw-assembly1_A  TM=5.005E-01  e=4.736E-02  Homo sapiens
  5j3v-assembly2_B  TM=4.596E-01  e=1.150E-01  Homo sapiens
  5ve8-assembly1_A  TM=5.390E-01  e=3.309E-01  Kluyveromyces lactis

Radius of gyration: 24.34 Å; Cα contacts (8 Å, |Δi|>4): 302; chains: 1; bounding box: 80×38×60 Å

Solvent-accessible surface area (backbone atoms only — not comparable to full-atom values): 15679 Å² total; per-residue (Å²): 133,84,55,71,64,64,65,55,42,47,58,64,69,40,53,86,43,43,55,78,68,55,40,49,54,51,49,56,34,59,72,54,63,87,42,75,70,31,52,54,53,45,51,53,50,38,56,57,40,32,44,42,74,45,83,65,55,62,31,69,76,78,43,87,69,77,90,71,94,62,65,68,68,62,55,42,30,27,42,42,22,44,54,44,45,58,53,45,49,70,47,31,48,72,79,36,55,68,58,50,49,57,52,51,54,50,36,54,56,36,40,70,37,90,54,60,53,29,12,50,42,26,48,50,52,52,33,55,50,39,18,54,29,38,43,73,40,49,71,68,64,32,59,68,44,45,62,61,44,53,50,32,53,75,72,39,58,69,74,54,23,28,46,34,22,50,18,53,44,38,46,30,79,72,61,71,64,92,44,44,64,61,51,50,53,55,32,56,57,40,49,37,86,93,44,54,70,68,30,20,54,27,14,52,53,16,50,50,50,53,43,73,59,36,68,81,44,48,79,61,49,50,60,53,46,50,53,44,41,76,70,44,61,80,86,51,30,64,60,42,54,51,49,52,53,51,53,51,49,54,52,53,52,52,52,50,54,50,52,52,50,52,53,49,52,54,50,50,52,53,49,46,72,72,41,67,81,62,50,69,74,62,66,73,74,76,82,122

Foldseek 3Di:
DDDLCLLCVLLVLLVVQDDPVLSVLLVVLSVPVPDPVSLLVNLVSLVVLLVQLDQCLLCLVPHPDPDDDDDVNSSSSNSSSLVSVVSVLVVCLPPPVPSLVSNLVVLVVQLPDPRNSSVVSSLLSLLSSQLVCQQDGDLVSNLSSVVSLLCCCQPNDQVSVLSSLQSLLSHHLPGNPPCLVSLLVSLLVQLDPVHDPSNNLSSLSNNLSSCLSDVVCLVVLQVSLVVSLVPDDPSCNVSSVVSNVVNVVSVVVVVVVVVVVVVVVVVVVVVCVVDVVVNVVPVVPPPD